Protein AF-A0A950JAF9-F1 (afdb_monomer)

Structure (mmCIF, N/CA/C/O backbone):
data_AF-A0A950JAF9-F1
#
_entry.id   AF-A0A950JAF9-F1
#
loop_
_atom_site.group_PDB
_atom_site.id
_atom_site.type_symbol
_atom_site.label_atom_id
_atom_site.label_alt_id
_atom_site.label_comp_id
_atom_site.label_asym_id
_atom_site.label_entity_id
_atom_site.label_seq_id
_atom_site.pdbx_PDB_ins_code
_atom_site.Cartn_x
_atom_site.Cartn_y
_atom_site.Cartn_z
_atom_site.occupancy
_atom_site.B_iso_or_equiv
_atom_site.auth_seq_id
_atom_site.auth_comp_id
_atom_site.auth_asym_id
_atom_site.auth_atom_id
_atom_site.pdbx_PDB_model_num
ATOM 1 N N . MET A 1 1 ? 42.822 2.902 29.927 1.00 57.56 1 MET A N 1
ATOM 2 C CA . MET A 1 1 ? 43.228 3.991 29.010 1.00 57.56 1 MET A CA 1
ATOM 3 C C . MET A 1 1 ? 42.304 5.172 29.257 1.00 57.56 1 MET A C 1
ATOM 5 O O . MET A 1 1 ? 41.096 4.976 29.248 1.00 57.56 1 MET A O 1
ATOM 9 N N . LYS A 1 2 ? 42.848 6.346 29.596 1.00 62.41 2 LYS A N 1
ATOM 10 C CA . LYS A 1 2 ? 42.070 7.557 29.897 1.00 62.41 2 LYS A CA 1
ATOM 11 C C . LYS A 1 2 ? 41.966 8.359 28.598 1.00 62.41 2 LYS A C 1
ATOM 13 O O . LYS A 1 2 ? 42.997 8.636 27.997 1.00 62.41 2 LYS A O 1
ATOM 18 N N . PHE A 1 3 ? 40.754 8.647 28.131 1.00 74.00 3 PHE A N 1
ATOM 19 C CA . PHE A 1 3 ? 40.570 9.445 26.916 1.00 74.00 3 PHE A CA 1
ATOM 20 C C . PHE A 1 3 ? 41.133 10.859 27.124 1.00 74.00 3 PHE A C 1
ATOM 22 O O . PHE A 1 3 ? 40.987 11.427 28.211 1.00 74.00 3 PHE A O 1
ATOM 29 N N . LEU A 1 4 ? 41.802 11.396 26.099 1.00 72.88 4 LEU A N 1
ATOM 30 C CA . LEU A 1 4 ? 42.342 12.755 26.110 1.00 72.88 4 LEU A CA 1
ATOM 31 C C . LEU A 1 4 ? 41.181 13.769 26.116 1.00 72.88 4 LEU A C 1
ATOM 33 O O . LEU A 1 4 ? 40.221 13.597 25.357 1.00 72.88 4 LEU A O 1
ATOM 37 N N . PRO A 1 5 ? 41.229 14.816 26.959 1.00 65.06 5 PRO A N 1
ATOM 38 C CA . PRO A 1 5 ? 40.206 15.856 26.958 1.00 65.06 5 PRO A CA 1
ATOM 39 C C . PRO A 1 5 ? 40.166 16.542 25.585 1.00 65.06 5 PRO A C 1
ATOM 41 O O . PRO A 1 5 ? 41.202 16.908 25.041 1.00 65.06 5 PRO A O 1
ATOM 44 N N . GLY A 1 6 ? 38.967 16.691 25.015 1.00 70.19 6 GLY A N 1
ATOM 45 C CA . GLY A 1 6 ? 38.761 17.315 23.701 1.00 70.19 6 GLY A CA 1
ATOM 46 C C . GLY A 1 6 ? 38.776 16.359 22.503 1.00 70.19 6 GLY A C 1
ATOM 47 O O . GLY A 1 6 ? 38.440 16.785 21.403 1.00 70.19 6 GLY A O 1
ATOM 48 N N . GLN A 1 7 ? 39.083 15.071 22.692 1.00 66.88 7 GLN A N 1
ATOM 49 C CA . GLN A 1 7 ? 39.047 14.080 21.616 1.00 66.88 7 GLN A CA 1
ATOM 50 C C . GLN A 1 7 ? 38.054 12.968 21.957 1.00 66.88 7 GLN A C 1
ATOM 52 O O . GLN A 1 7 ? 38.280 12.152 22.853 1.00 66.88 7 GLN A O 1
ATOM 57 N N . SER A 1 8 ? 36.920 12.937 21.251 1.00 68.25 8 SER A N 1
ATOM 58 C CA . SER A 1 8 ? 35.987 11.819 21.387 1.00 68.25 8 SER A CA 1
ATOM 59 C C . SER A 1 8 ? 36.675 10.545 20.880 1.00 68.25 8 SER A C 1
ATOM 61 O O . SER A 1 8 ? 37.277 10.548 19.807 1.00 68.25 8 SER A O 1
ATOM 63 N N . GLY A 1 9 ? 36.595 9.450 21.643 1.00 75.06 9 GLY A N 1
ATOM 64 C CA . GLY A 1 9 ? 37.210 8.163 21.283 1.00 75.06 9 GLY A CA 1
ATOM 65 C C . GLY A 1 9 ? 36.624 7.504 20.026 1.00 75.06 9 GLY A C 1
ATOM 66 O O . GLY A 1 9 ? 37.059 6.420 19.653 1.00 75.06 9 GLY A O 1
ATOM 67 N N . ASN A 1 10 ? 35.641 8.141 19.384 1.00 74.88 10 ASN A N 1
ATOM 68 C CA . ASN A 1 10 ? 35.079 7.736 18.107 1.00 74.88 10 ASN A CA 1
ATOM 69 C C . ASN A 1 10 ? 35.051 8.945 17.148 1.00 74.88 10 ASN A C 1
ATOM 71 O O . ASN A 1 10 ? 34.084 9.711 17.168 1.00 74.88 10 ASN A O 1
ATOM 75 N N . PRO A 1 11 ? 36.078 9.125 16.299 1.00 71.56 11 PRO A N 1
ATOM 76 C CA . PRO A 1 11 ? 36.171 10.271 15.392 1.00 71.56 11 PRO A CA 1
ATOM 77 C C . PRO A 1 11 ? 35.051 10.319 14.338 1.00 71.56 11 PRO A C 1
ATOM 79 O O . PRO A 1 11 ? 34.748 11.398 13.843 1.00 71.56 11 PRO A O 1
ATOM 82 N N . ALA A 1 12 ? 34.399 9.190 14.032 1.00 75.19 12 ALA A N 1
ATOM 83 C CA . ALA A 1 12 ? 33.252 9.124 13.120 1.00 75.19 12 ALA A CA 1
ATOM 84 C C . ALA A 1 12 ? 31.901 9.391 13.817 1.00 75.19 12 ALA A C 1
ATOM 86 O O . ALA A 1 12 ? 30.859 9.440 13.165 1.00 75.19 12 ALA A O 1
ATOM 87 N N . GLY A 1 13 ? 31.902 9.553 15.145 1.00 79.38 13 GLY A N 1
ATOM 88 C CA . GLY A 1 13 ? 30.687 9.709 15.932 1.00 79.38 13 GLY A CA 1
ATOM 89 C C . GLY A 1 13 ? 29.795 8.462 15.930 1.00 79.38 13 GLY A C 1
ATOM 90 O O . GLY A 1 13 ? 30.113 7.399 15.392 1.00 79.38 13 GLY A O 1
ATOM 91 N N . ARG A 1 14 ? 28.651 8.564 16.603 1.00 78.62 14 ARG A N 1
ATOM 92 C CA . ARG A 1 14 ? 27.644 7.498 16.593 1.00 78.62 14 ARG A CA 1
ATOM 93 C C . ARG A 1 14 ? 27.051 7.371 15.179 1.00 78.62 14 ARG A C 1
ATOM 95 O O . ARG A 1 14 ? 26.665 8.400 14.630 1.00 78.62 14 ARG A O 1
ATOM 102 N N . PRO A 1 15 ? 26.911 6.153 14.622 1.00 80.50 15 PRO A N 1
ATOM 103 C CA . PRO A 1 15 ? 26.352 5.975 13.287 1.00 80.50 15 PRO A CA 1
ATOM 104 C C . PRO A 1 15 ? 24.946 6.575 13.179 1.00 80.50 15 PRO A C 1
ATOM 106 O O . PRO A 1 15 ? 24.128 6.446 14.099 1.00 80.50 15 PRO A O 1
ATOM 109 N N . LEU A 1 16 ? 24.681 7.234 12.049 1.00 73.88 16 LEU A N 1
ATOM 110 C CA . LEU A 1 16 ? 23.394 7.855 11.753 1.00 73.88 16 LEU A CA 1
ATOM 111 C C . LEU A 1 16 ? 22.294 6.782 11.809 1.00 73.88 16 LEU A C 1
ATOM 113 O O . LEU A 1 16 ? 22.406 5.738 11.173 1.00 73.88 16 LEU A O 1
ATOM 117 N N . GLY A 1 17 ? 21.257 7.014 12.614 1.00 81.50 17 GLY A N 1
ATOM 118 C CA . GLY A 1 17 ? 20.148 6.068 12.790 1.00 81.50 17 GLY A CA 1
ATOM 119 C C . GLY A 1 17 ? 20.370 4.958 13.825 1.00 81.50 17 GLY A C 1
ATOM 120 O O . GLY A 1 17 ? 19.458 4.171 14.061 1.00 81.50 17 GLY A O 1
ATOM 121 N N . ALA A 1 18 ? 21.522 4.885 14.503 1.00 82.69 18 ALA A N 1
ATOM 122 C CA . ALA A 1 18 ? 21.688 3.905 15.576 1.00 82.69 18 ALA A CA 1
ATOM 123 C C . ALA A 1 18 ? 20.787 4.229 16.770 1.00 82.69 18 ALA A C 1
ATOM 125 O O . ALA A 1 18 ? 20.881 5.313 17.349 1.00 82.69 18 ALA A O 1
ATOM 126 N N . LEU A 1 19 ? 19.967 3.268 17.193 1.00 82.31 19 LEU A N 1
ATOM 127 C CA . LEU A 1 19 ? 19.076 3.390 18.348 1.00 82.31 19 LEU A CA 1
ATOM 128 C C . LEU A 1 19 ? 19.829 3.205 19.673 1.00 82.31 19 LEU A C 1
ATOM 130 O O . LEU A 1 19 ? 20.893 2.588 19.743 1.00 82.31 19 LEU A O 1
ATOM 134 N N . ASN A 1 20 ? 19.312 3.806 20.749 1.00 89.38 20 ASN A N 1
ATOM 135 C CA . ASN A 1 20 ? 19.905 3.638 22.077 1.00 89.38 20 ASN A CA 1
ATOM 136 C C . ASN A 1 20 ? 19.693 2.192 22.536 1.00 89.38 20 ASN A C 1
ATOM 138 O O . ASN A 1 20 ? 18.612 1.646 22.339 1.00 89.38 20 ASN A O 1
ATOM 142 N N . LYS A 1 21 ? 20.656 1.604 23.261 1.00 86.38 21 LYS A N 1
ATOM 143 C CA . LYS A 1 21 ? 20.478 0.270 23.876 1.00 86.38 21 LYS A CA 1
ATOM 144 C C . LYS A 1 21 ? 19.200 0.181 24.724 1.00 86.38 21 LYS A C 1
ATOM 146 O O . LYS A 1 21 ? 18.533 -0.844 24.727 1.00 86.38 21 LYS A O 1
ATOM 151 N N . LYS A 1 22 ? 18.843 1.277 25.406 1.00 88.56 22 LYS A N 1
ATOM 152 C CA . LYS A 1 22 ? 17.587 1.405 26.161 1.00 88.56 22 LYS A CA 1
ATOM 153 C C . LYS A 1 22 ? 16.348 1.320 25.265 1.00 88.56 22 LYS A C 1
ATOM 155 O O . LYS A 1 22 ? 15.387 0.674 25.652 1.00 88.56 22 LYS A O 1
ATOM 160 N N . THR A 1 23 ? 16.379 1.951 24.091 1.00 88.06 23 THR A N 1
ATOM 161 C CA . THR A 1 23 ? 15.275 1.920 23.120 1.00 88.06 23 THR A CA 1
ATOM 162 C C . THR A 1 23 ? 15.087 0.513 22.568 1.00 88.06 23 THR A C 1
ATOM 164 O O . THR A 1 23 ? 13.976 0.013 22.610 1.00 88.06 23 THR A O 1
ATOM 167 N N . LEU A 1 24 ? 16.171 -0.169 22.187 1.00 89.19 24 LEU A N 1
ATOM 168 C CA . LEU A 1 24 ? 16.107 -1.558 21.713 1.00 89.19 24 LEU A CA 1
ATOM 169 C C . LEU A 1 24 ? 15.558 -2.516 22.781 1.00 89.19 24 LEU A C 1
ATOM 171 O O . LEU A 1 24 ? 14.727 -3.370 22.492 1.00 89.19 24 LEU A O 1
ATOM 175 N N . ALA A 1 25 ? 15.998 -2.365 24.035 1.00 87.81 25 ALA A N 1
ATOM 176 C CA . ALA A 1 25 ? 15.477 -3.165 25.142 1.00 87.81 25 ALA A CA 1
ATOM 177 C C . ALA A 1 25 ? 13.989 -2.884 25.411 1.00 87.81 25 ALA A C 1
ATOM 179 O O . ALA A 1 25 ? 13.243 -3.799 25.752 1.00 87.81 25 ALA A O 1
ATOM 180 N N . LEU A 1 26 ? 13.558 -1.628 25.253 1.00 87.75 26 LEU A N 1
ATOM 181 C CA . LEU A 1 26 ? 12.159 -1.236 25.389 1.00 87.75 26 LEU A CA 1
ATOM 182 C C . LEU A 1 26 ? 11.301 -1.801 24.252 1.00 87.75 26 LEU A C 1
ATOM 184 O O . LEU A 1 26 ? 10.240 -2.340 24.535 1.00 87.75 26 LEU A O 1
ATOM 188 N N . GLU A 1 27 ? 11.760 -1.715 23.003 1.00 87.88 27 GLU A N 1
ATOM 189 C CA . GLU A 1 27 ? 11.081 -2.280 21.830 1.00 87.88 27 GLU A CA 1
ATOM 190 C C . GLU A 1 27 ? 10.880 -3.787 21.990 1.00 87.88 27 GLU A C 1
ATOM 192 O O . GLU A 1 27 ? 9.751 -4.260 21.909 1.00 87.88 27 GLU A O 1
ATOM 197 N N . ALA A 1 28 ? 11.936 -4.524 22.346 1.00 88.94 28 ALA A N 1
ATOM 198 C CA . ALA A 1 28 ? 11.847 -5.964 22.582 1.00 88.94 28 ALA A CA 1
ATOM 199 C C . ALA A 1 28 ? 10.890 -6.314 23.738 1.00 88.94 28 ALA A C 1
ATOM 201 O O . ALA A 1 28 ? 10.104 -7.257 23.643 1.00 88.94 28 ALA A O 1
ATOM 202 N N . ALA A 1 29 ? 10.923 -5.546 24.834 1.00 88.19 29 ALA A N 1
ATOM 203 C CA . ALA A 1 29 ? 10.009 -5.744 25.958 1.00 88.19 29 ALA A CA 1
ATOM 204 C C . ALA A 1 29 ? 8.552 -5.407 25.602 1.00 88.19 29 ALA A C 1
ATOM 206 O O . ALA A 1 29 ? 7.633 -6.022 26.148 1.00 88.19 29 ALA A O 1
ATOM 207 N N . TYR A 1 30 ? 8.345 -4.431 24.717 1.00 88.62 30 TYR A N 1
ATOM 208 C CA . TYR A 1 30 ? 7.029 -4.038 24.233 1.00 88.62 30 TYR A CA 1
ATOM 209 C C . TYR A 1 30 ? 6.465 -5.085 23.277 1.00 88.62 30 TYR A C 1
ATOM 211 O O . TYR A 1 30 ? 5.339 -5.525 23.470 1.00 88.62 30 TYR A O 1
ATOM 219 N N . GLU A 1 31 ? 7.256 -5.553 22.313 1.00 88.25 31 GLU A N 1
ATOM 220 C CA . GLU A 1 31 ? 6.855 -6.580 21.349 1.00 88.25 31 GLU A CA 1
ATOM 221 C C . GLU A 1 31 ? 6.485 -7.896 22.044 1.00 88.25 31 GLU A C 1
ATOM 223 O O . GLU A 1 31 ? 5.422 -8.454 21.780 1.00 88.25 31 GLU A O 1
ATOM 228 N N . ALA A 1 32 ? 7.265 -8.313 23.048 1.00 90.88 32 ALA A N 1
ATOM 229 C CA . ALA A 1 32 ? 6.962 -9.493 23.861 1.00 90.88 32 ALA A CA 1
ATOM 230 C C . ALA A 1 32 ? 5.638 -9.395 24.648 1.00 90.88 32 ALA A C 1
ATOM 232 O O . ALA A 1 32 ? 5.088 -10.415 25.058 1.00 90.88 32 ALA A O 1
ATOM 233 N N . LYS A 1 33 ? 5.131 -8.181 24.901 1.00 91.31 33 LYS A N 1
ATOM 234 C CA . LYS A 1 33 ? 3.894 -7.933 25.665 1.00 91.31 33 LYS A CA 1
ATOM 235 C C . LYS A 1 33 ? 2.773 -7.323 24.829 1.00 91.31 33 LYS A C 1
ATOM 237 O O . LYS A 1 33 ? 1.706 -7.048 25.377 1.00 91.31 33 LYS A O 1
ATOM 242 N N . ALA A 1 34 ? 2.996 -7.104 23.537 1.00 89.44 34 ALA A N 1
ATOM 243 C CA . ALA A 1 34 ? 2.087 -6.346 22.690 1.00 89.44 34 ALA A CA 1
ATOM 244 C C . ALA A 1 34 ? 0.702 -7.000 22.630 1.00 89.44 34 ALA A C 1
ATOM 246 O O . ALA A 1 34 ? -0.304 -6.327 22.833 1.00 89.44 34 ALA A O 1
ATOM 247 N N . GLU A 1 35 ? 0.647 -8.320 22.445 1.00 89.12 35 GLU A N 1
ATOM 248 C CA . GLU A 1 35 ? -0.610 -9.073 22.391 1.00 89.12 35 GLU A CA 1
ATOM 249 C C . GLU A 1 35 ? -1.394 -8.991 23.711 1.00 89.12 35 GLU A C 1
ATOM 251 O O . GLU A 1 35 ? -2.583 -8.669 23.718 1.00 89.12 35 GLU A O 1
ATOM 256 N N . ALA A 1 36 ? -0.717 -9.194 24.845 1.00 92.56 36 ALA A N 1
ATOM 257 C CA . ALA A 1 36 ? -1.336 -9.090 26.165 1.00 92.56 36 ALA A CA 1
ATOM 258 C C . ALA A 1 36 ? -1.866 -7.672 26.447 1.00 92.56 36 ALA A C 1
ATOM 260 O O . ALA A 1 36 ? -2.961 -7.516 26.984 1.00 92.56 36 ALA A O 1
ATOM 261 N N . ALA A 1 37 ? -1.118 -6.638 26.050 1.00 90.19 37 ALA A N 1
ATOM 262 C CA . ALA A 1 37 ? -1.539 -5.248 26.193 1.00 90.19 37 ALA A CA 1
ATOM 263 C C . ALA A 1 37 ? -2.778 -4.927 25.341 1.00 90.19 37 ALA A C 1
ATOM 265 O O . ALA A 1 37 ? -3.682 -4.238 25.810 1.00 90.19 37 ALA A O 1
ATOM 266 N N . VAL A 1 38 ? -2.849 -5.445 24.109 1.00 89.69 38 VAL A N 1
ATOM 267 C CA . VAL A 1 38 ? -4.026 -5.279 23.243 1.00 89.69 38 VAL A CA 1
ATOM 268 C C . VAL A 1 38 ? -5.260 -5.928 23.872 1.00 89.69 38 VAL A C 1
ATOM 270 O O . VAL A 1 38 ? -6.318 -5.301 23.903 1.00 89.69 38 VAL A O 1
ATOM 273 N N . ASN A 1 39 ? -5.130 -7.136 24.426 1.00 91.94 39 ASN A N 1
ATOM 274 C CA . ASN A 1 39 ? -6.244 -7.822 25.084 1.00 91.94 39 ASN A CA 1
ATOM 275 C C . ASN A 1 39 ? -6.773 -7.043 26.303 1.00 91.94 39 ASN A C 1
ATOM 277 O O . ASN A 1 39 ? -7.983 -6.841 26.406 1.00 91.94 39 ASN A O 1
ATOM 281 N N . ASP A 1 40 ? -5.889 -6.518 27.161 1.00 93.56 40 ASP A N 1
ATOM 282 C CA . ASP A 1 40 ? -6.278 -5.688 28.318 1.00 93.56 40 ASP A CA 1
ATOM 283 C C . ASP A 1 40 ? -7.009 -4.403 27.883 1.00 93.56 40 ASP A C 1
ATOM 285 O O . ASP A 1 40 ? -8.066 -4.055 28.412 1.00 93.56 40 ASP A O 1
ATOM 289 N N . ILE A 1 41 ? -6.511 -3.717 26.847 1.00 92.75 41 ILE A N 1
ATOM 290 C CA . ILE A 1 41 ? -7.177 -2.526 26.292 1.00 92.75 41 ILE A CA 1
ATOM 291 C C . ILE A 1 41 ? -8.589 -2.871 25.794 1.00 92.75 41 ILE A C 1
ATOM 293 O O . ILE A 1 41 ? -9.532 -2.120 26.051 1.00 92.75 41 ILE A O 1
ATOM 297 N N . MET A 1 42 ? -8.756 -4.005 25.110 1.00 91.94 42 MET A N 1
ATOM 298 C CA . MET A 1 42 ? -10.058 -4.445 24.604 1.00 91.94 42 MET A CA 1
ATOM 299 C C . MET A 1 42 ? -11.040 -4.776 25.735 1.00 91.94 42 MET A C 1
ATOM 301 O O . MET A 1 42 ? -12.226 -4.462 25.623 1.00 91.94 42 MET A O 1
ATOM 305 N N . GLU A 1 43 ? -10.576 -5.382 26.828 1.00 95.25 43 GLU A N 1
ATOM 306 C CA . GLU A 1 43 ? -11.404 -5.645 28.012 1.00 95.25 43 GLU A CA 1
ATOM 307 C C . GLU A 1 43 ? -11.842 -4.350 28.701 1.00 95.25 43 GLU A C 1
ATOM 309 O O . GLU A 1 43 ? -13.032 -4.165 28.967 1.00 95.25 43 GLU A O 1
ATOM 314 N N . ARG A 1 44 ? -10.919 -3.402 28.893 1.00 94.44 44 ARG A N 1
ATOM 315 C CA . ARG A 1 44 ? -11.226 -2.083 29.471 1.00 94.44 44 ARG A CA 1
ATOM 316 C C . ARG A 1 44 ? -12.195 -1.277 28.613 1.00 94.44 44 ARG A C 1
ATOM 318 O O . ARG A 1 44 ? -13.095 -0.615 29.134 1.00 94.44 44 ARG A O 1
ATOM 325 N N . ALA A 1 45 ? -12.048 -1.351 27.290 1.00 93.56 45 ALA A N 1
ATOM 326 C CA . ALA A 1 45 ? -12.986 -0.728 26.363 1.00 93.56 45 ALA A CA 1
ATOM 327 C C . ALA A 1 45 ? -14.395 -1.320 26.530 1.00 93.56 45 ALA A C 1
ATOM 329 O O . ALA A 1 45 ? -15.366 -0.570 26.620 1.00 93.56 45 ALA A O 1
ATOM 330 N N . LYS A 1 46 ? -14.511 -2.651 26.653 1.00 93.19 46 LYS A N 1
ATOM 331 C CA . LYS A 1 46 ? -15.794 -3.331 26.906 1.00 93.19 46 LYS A CA 1
ATOM 332 C C . LYS A 1 46 ? -16.401 -2.967 28.264 1.00 93.19 46 LYS A C 1
ATOM 334 O O . LYS A 1 46 ? -17.621 -2.900 28.366 1.00 93.19 46 LYS A O 1
ATOM 339 N N . SER A 1 47 ? -15.585 -2.696 29.285 1.00 95.31 47 SER A N 1
ATOM 340 C CA . SER A 1 47 ? -16.064 -2.243 30.600 1.00 95.31 47 SER A CA 1
ATOM 341 C C . SER A 1 47 ? -16.436 -0.753 30.659 1.00 95.31 47 SER A C 1
ATOM 343 O O . SER A 1 47 ? -16.814 -0.265 31.721 1.00 95.31 47 SER A O 1
ATOM 345 N N . GLY A 1 48 ? -16.334 -0.015 29.546 1.00 93.12 48 GLY A N 1
ATOM 346 C CA . GLY A 1 48 ? -16.752 1.387 29.458 1.00 93.12 48 GLY A CA 1
ATOM 347 C C . GLY A 1 48 ? -15.664 2.417 29.781 1.00 93.12 48 GLY A C 1
ATOM 348 O O . GLY A 1 48 ? -15.986 3.585 30.018 1.00 93.12 48 GLY A O 1
ATOM 349 N N . ASP A 1 49 ? -14.382 2.036 29.766 1.00 96.50 49 ASP A N 1
ATOM 350 C CA . ASP A 1 49 ? -13.284 3.004 29.849 1.00 96.50 49 ASP A CA 1
ATOM 351 C C . ASP A 1 49 ? -13.257 3.880 28.585 1.00 96.50 49 ASP A C 1
ATOM 353 O O . ASP A 1 49 ? -13.008 3.412 27.469 1.00 96.50 49 ASP A O 1
ATOM 357 N N . ARG A 1 50 ? -13.502 5.186 28.759 1.00 94.25 50 ARG A N 1
ATOM 358 C CA . ARG A 1 50 ? -13.555 6.159 27.656 1.00 94.25 50 ARG A CA 1
ATOM 359 C C . ARG A 1 50 ? -12.231 6.264 26.900 1.00 94.25 50 ARG A C 1
ATOM 361 O O . ARG A 1 50 ? -12.256 6.477 25.689 1.00 94.25 50 ARG A O 1
ATOM 368 N N . GLY A 1 51 ? -11.096 6.125 27.589 1.00 93.88 51 GLY A N 1
ATOM 369 C CA . GLY A 1 51 ? -9.773 6.190 26.971 1.00 93.88 51 GLY A CA 1
ATOM 370 C C . GLY A 1 51 ? -9.524 4.991 26.060 1.00 93.88 51 GLY A C 1
ATOM 371 O O . GLY A 1 51 ? -9.130 5.161 24.905 1.00 93.88 51 GLY A O 1
ATOM 372 N N . ALA A 1 52 ? -9.841 3.791 26.550 1.00 92.44 52 ALA A N 1
ATOM 373 C CA . ALA A 1 52 ? -9.713 2.556 25.783 1.00 92.44 52 ALA A CA 1
ATOM 374 C C . ALA A 1 52 ? -10.682 2.516 24.587 1.00 92.44 52 ALA A C 1
ATOM 376 O O . ALA A 1 52 ? -10.260 2.218 23.474 1.00 92.44 52 ALA A O 1
ATOM 377 N N . MET A 1 53 ? -11.950 2.910 24.770 1.00 90.69 53 MET A N 1
ATOM 378 C CA . MET A 1 53 ? -12.930 2.980 23.673 1.00 90.69 53 MET A CA 1
ATOM 379 C C . MET A 1 53 ? -12.485 3.928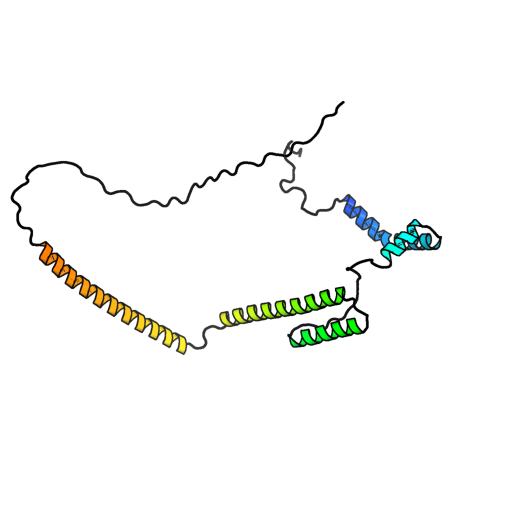 22.554 1.00 90.69 53 MET A C 1
ATOM 381 O O . MET A 1 53 ? -12.576 3.583 21.375 1.00 90.69 53 MET A O 1
ATOM 385 N N . ARG A 1 54 ? -11.969 5.110 22.913 1.00 90.06 54 ARG A N 1
ATOM 386 C CA . ARG A 1 54 ? -11.439 6.068 21.938 1.00 90.06 54 ARG A CA 1
ATOM 387 C C . ARG A 1 54 ? -10.244 5.490 21.181 1.00 90.06 54 ARG A C 1
ATOM 389 O O . ARG A 1 54 ? -10.221 5.569 19.957 1.00 90.06 54 ARG A O 1
ATOM 396 N N . LEU A 1 55 ? -9.292 4.878 21.890 1.00 88.50 55 LEU A N 1
ATOM 397 C CA . LEU A 1 55 ? -8.117 4.256 21.277 1.00 88.50 55 LEU A CA 1
ATOM 398 C C . LEU A 1 55 ? -8.513 3.146 20.294 1.00 88.50 55 LEU A C 1
ATOM 400 O O . LEU A 1 55 ? -7.991 3.101 19.180 1.00 88.50 55 LEU A O 1
ATOM 404 N N . CYS A 1 56 ? -9.462 2.288 20.678 1.00 87.19 56 CYS A N 1
ATOM 405 C CA . CYS A 1 56 ? -10.000 1.253 19.802 1.00 87.19 56 CYS A CA 1
ATOM 406 C C . CYS A 1 56 ? -10.633 1.860 18.544 1.00 87.19 56 CYS A C 1
ATOM 408 O O . CYS A 1 56 ? -10.337 1.392 17.452 1.00 87.19 56 CYS A O 1
ATOM 410 N N . MET A 1 57 ? -11.432 2.926 18.652 1.00 83.50 57 MET A N 1
ATOM 411 C CA . MET A 1 57 ? -12.043 3.570 17.479 1.00 83.50 57 MET A CA 1
ATOM 412 C C . MET A 1 57 ? -11.019 4.261 16.564 1.00 83.50 57 MET A C 1
ATOM 414 O O . MET A 1 57 ? -11.122 4.159 15.345 1.00 83.50 57 MET A O 1
ATOM 418 N N . GLU A 1 58 ? -9.998 4.913 17.125 1.00 83.00 58 GLU A N 1
ATOM 419 C CA . GLU A 1 58 ? -8.935 5.579 16.353 1.00 83.00 58 GLU A CA 1
ATOM 420 C C . GLU A 1 58 ? -7.978 4.595 15.643 1.00 83.00 58 GLU A C 1
ATOM 422 O O . GLU A 1 58 ? -7.271 4.981 14.705 1.00 83.00 58 GLU A O 1
ATOM 427 N N . ARG A 1 59 ? -7.905 3.336 16.103 1.00 81.62 59 ARG A N 1
ATOM 428 C CA . ARG A 1 59 ? -6.981 2.307 15.585 1.00 81.62 59 ARG A CA 1
ATOM 429 C C . ARG A 1 59 ? -7.659 1.182 14.796 1.00 81.62 59 ARG A C 1
ATOM 431 O O . ARG A 1 59 ? -7.025 0.660 13.884 1.00 81.62 59 ARG A O 1
ATOM 438 N N . ALA A 1 60 ? -8.896 0.799 15.129 1.00 69.31 60 ALA A N 1
ATOM 439 C CA . ALA A 1 60 ? -9.598 -0.337 14.514 1.00 69.31 60 ALA A CA 1
ATOM 440 C C . ALA A 1 60 ? -9.887 -0.112 13.029 1.00 69.31 60 ALA A C 1
ATOM 442 O O . ALA A 1 60 ? -9.775 -1.031 12.220 1.00 69.31 60 ALA A O 1
ATOM 443 N N . VAL A 1 61 ? -10.207 1.125 12.660 1.00 60.09 61 VAL A N 1
ATOM 444 C CA . VAL A 1 61 ? -10.201 1.552 11.268 1.00 60.09 61 VAL A CA 1
ATOM 445 C C . VAL A 1 61 ? -8.900 2.321 11.086 1.00 60.09 61 VAL A C 1
ATOM 447 O O . VAL A 1 61 ? -8.776 3.393 11.678 1.00 60.09 61 VAL A O 1
ATOM 450 N N . PRO A 1 62 ? -7.903 1.819 10.332 1.00 61.41 62 PRO A N 1
ATOM 451 C CA . PRO A 1 62 ? -6.773 2.651 9.949 1.00 61.41 62 PRO A CA 1
ATOM 452 C C . PRO A 1 62 ? -7.328 3.848 9.172 1.00 61.41 62 PRO A C 1
ATOM 454 O O . PRO A 1 62 ? -7.662 3.745 7.994 1.00 61.41 62 PRO A O 1
ATOM 457 N N . ALA A 1 63 ? -7.494 4.972 9.864 1.00 56.41 63 ALA A N 1
ATOM 458 C CA . ALA A 1 63 ? -7.945 6.215 9.275 1.00 56.41 63 ALA A CA 1
ATOM 459 C C . ALA A 1 63 ? -6.804 6.740 8.401 1.00 56.41 63 ALA A C 1
ATOM 461 O O . ALA A 1 63 ? -5.854 7.342 8.900 1.00 56.41 63 ALA A O 1
ATOM 462 N N . GLY A 1 64 ? -6.851 6.455 7.101 1.00 63.03 64 GLY A N 1
ATOM 463 C CA . GLY A 1 64 ? -5.921 7.051 6.151 1.00 63.03 64 GLY A CA 1
ATOM 464 C C . GLY A 1 64 ? -5.602 6.211 4.921 1.00 63.03 64 GLY A C 1
ATOM 465 O O . GLY A 1 64 ? -6.067 5.090 4.741 1.00 63.03 64 GLY A O 1
ATOM 466 N N . ARG A 1 65 ? -4.732 6.790 4.089 1.00 58.25 65 ARG A N 1
ATOM 467 C CA . ARG A 1 65 ? -4.283 6.297 2.774 1.00 58.25 65 ARG A CA 1
ATOM 468 C C . ARG A 1 65 ? -3.446 5.008 2.805 1.00 58.25 65 ARG A C 1
ATOM 470 O O . ARG A 1 65 ? -3.047 4.526 1.756 1.00 58.25 65 ARG A O 1
ATOM 477 N N . HIS A 1 66 ? -3.141 4.471 3.988 1.00 63.38 66 HIS A N 1
ATOM 478 C CA . HIS A 1 66 ? -2.244 3.321 4.172 1.00 63.38 66 HIS A CA 1
ATOM 479 C C . HIS A 1 66 ? -2.960 2.096 4.752 1.00 63.38 66 HIS A C 1
ATOM 481 O O . HIS A 1 66 ? -2.337 1.258 5.412 1.00 63.38 66 HIS A O 1
ATOM 487 N N . ARG A 1 67 ? -4.278 1.985 4.542 1.00 71.94 67 ARG A N 1
ATOM 488 C CA . ARG A 1 67 ? -4.998 0.750 4.851 1.00 71.94 67 ARG A CA 1
ATOM 489 C C . ARG A 1 67 ? -4.376 -0.391 4.047 1.00 71.94 67 ARG A C 1
ATOM 491 O O . ARG A 1 67 ? -4.130 -0.272 2.852 1.00 71.94 67 ARG A O 1
ATOM 498 N N . ARG A 1 68 ? -4.113 -1.509 4.721 1.00 68.00 68 ARG A N 1
ATOM 499 C CA . ARG A 1 68 ? -3.687 -2.734 4.047 1.00 68.00 68 ARG A CA 1
ATOM 500 C C . ARG A 1 68 ? -4.898 -3.308 3.321 1.00 68.00 68 ARG A C 1
ATOM 502 O O . ARG A 1 68 ? -5.913 -3.574 3.965 1.00 68.00 68 ARG A O 1
ATOM 509 N N . PHE A 1 69 ? -4.783 -3.509 2.018 1.00 76.50 69 PHE A N 1
ATOM 510 C CA . PHE A 1 69 ? -5.775 -4.222 1.228 1.00 76.50 69 PHE A CA 1
ATOM 511 C C . PHE A 1 69 ? -5.068 -5.311 0.419 1.00 76.50 69 PHE A C 1
ATOM 513 O O . PHE A 1 69 ? -3.935 -5.135 -0.030 1.00 76.50 69 PHE A O 1
ATOM 520 N N . GLY A 1 70 ? -5.700 -6.479 0.324 1.00 80.06 70 GLY A N 1
ATOM 521 C CA . GLY A 1 70 ? -5.208 -7.580 -0.493 1.00 80.06 70 GLY A CA 1
ATOM 522 C C . GLY A 1 70 ? -5.842 -7.480 -1.868 1.00 80.06 70 GLY A C 1
ATOM 523 O O . GLY A 1 70 ? -7.042 -7.698 -1.987 1.00 80.06 70 GLY A O 1
ATOM 524 N N . PHE A 1 71 ? -5.052 -7.145 -2.883 1.00 86.31 71 PHE A N 1
ATOM 525 C CA . PHE A 1 71 ? -5.509 -7.095 -4.267 1.00 86.31 71 PHE A CA 1
ATOM 526 C C . PHE A 1 71 ? -4.550 -7.880 -5.151 1.00 86.31 71 PHE A C 1
ATOM 528 O O . PHE A 1 71 ? -3.339 -7.647 -5.139 1.00 86.31 71 PHE A O 1
ATOM 535 N N . ALA A 1 72 ? -5.090 -8.858 -5.871 1.00 87.25 72 ALA A N 1
ATOM 536 C CA . ALA A 1 72 ? -4.309 -9.741 -6.719 1.00 87.25 72 ALA A CA 1
ATOM 537 C C . ALA A 1 72 ? -4.130 -9.100 -8.098 1.00 87.25 72 ALA A C 1
ATOM 539 O O . ALA A 1 72 ? -4.955 -9.278 -8.987 1.00 87.25 72 ALA A O 1
ATOM 540 N N . LEU A 1 73 ? -3.037 -8.358 -8.270 1.00 89.12 73 LEU A N 1
ATOM 541 C CA . LEU A 1 73 ? -2.633 -7.875 -9.588 1.00 89.12 73 LEU A CA 1
ATOM 542 C C . LEU A 1 73 ? -2.033 -9.017 -10.421 1.00 89.12 73 LEU A C 1
ATOM 544 O O . LEU A 1 73 ? -1.186 -9.764 -9.909 1.00 89.12 73 LEU A O 1
ATOM 548 N N . PRO A 1 74 ? -2.419 -9.150 -11.702 1.00 89.88 74 PRO A N 1
ATOM 549 C CA . PRO A 1 74 ? -1.757 -10.071 -12.612 1.00 89.88 74 PRO A CA 1
ATOM 550 C C . PRO A 1 74 ? -0.294 -9.660 -12.830 1.00 89.88 74 PRO A C 1
ATOM 552 O O . PRO A 1 74 ? 0.124 -8.523 -12.594 1.00 89.88 74 PRO A O 1
ATOM 555 N N . ARG A 1 75 ? 0.530 -10.624 -13.247 1.00 89.88 75 ARG A N 1
ATOM 556 C CA . ARG A 1 75 ? 1.960 -10.387 -13.471 1.00 89.88 75 ARG A CA 1
ATOM 557 C C . ARG A 1 75 ? 2.156 -9.609 -14.766 1.00 89.88 75 ARG A C 1
ATOM 559 O O . ARG A 1 75 ? 1.935 -10.161 -15.832 1.00 89.88 75 ARG A O 1
ATOM 566 N N . VAL A 1 76 ? 2.671 -8.390 -14.661 1.00 91.94 76 VAL A N 1
ATOM 567 C CA . VAL A 1 76 ? 3.000 -7.560 -15.824 1.00 91.94 76 VAL A CA 1
ATOM 568 C C . VAL A 1 76 ? 4.381 -7.947 -16.361 1.00 91.94 76 VAL A C 1
ATOM 570 O O . VAL A 1 76 ? 5.383 -7.781 -15.662 1.00 91.94 76 VAL A O 1
ATOM 573 N N . ARG A 1 77 ? 4.446 -8.511 -17.573 1.00 88.69 77 ARG A N 1
ATOM 574 C CA . ARG A 1 77 ? 5.699 -8.796 -18.307 1.00 88.69 77 ARG A CA 1
ATOM 575 C C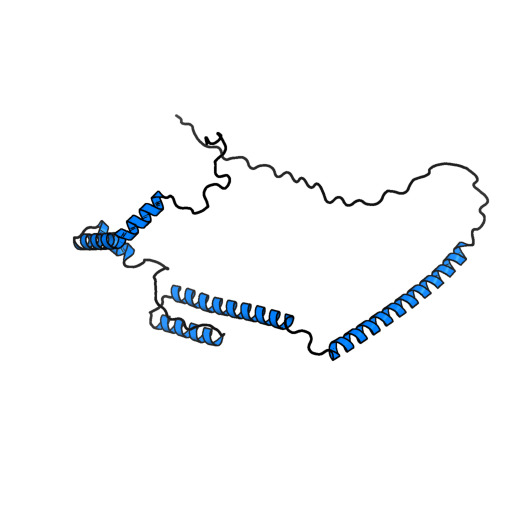 . ARG A 1 77 ? 5.712 -8.206 -19.709 1.00 88.69 77 ARG A C 1
ATOM 577 O O . ARG A 1 77 ? 6.788 -8.002 -20.267 1.00 88.69 77 ARG A O 1
ATOM 584 N N . THR A 1 78 ? 4.536 -7.979 -20.263 1.00 89.69 78 THR A N 1
ATOM 585 C CA . THR A 1 78 ? 4.310 -7.456 -21.603 1.00 89.69 78 THR A CA 1
ATOM 586 C C . THR A 1 78 ? 3.327 -6.283 -21.545 1.00 89.69 78 THR A C 1
ATOM 588 O O . THR A 1 78 ? 2.634 -6.129 -20.532 1.00 89.69 78 THR A O 1
ATOM 591 N N . PRO A 1 79 ? 3.270 -5.437 -22.588 1.00 90.19 79 PRO A N 1
ATOM 592 C CA . PRO A 1 79 ? 2.240 -4.407 -22.716 1.00 90.19 79 PRO A CA 1
ATOM 593 C C . PRO A 1 79 ? 0.821 -4.977 -22.611 1.00 90.19 79 PRO A C 1
ATOM 595 O O . PRO A 1 79 ? -0.020 -4.404 -21.925 1.00 90.19 79 PRO A O 1
ATOM 598 N N . GLU A 1 80 ? 0.585 -6.147 -23.202 1.00 92.00 80 GLU A N 1
ATOM 599 C CA . GLU A 1 80 ? -0.702 -6.843 -23.157 1.00 92.00 80 GLU A CA 1
ATOM 600 C C . GLU A 1 80 ? -1.072 -7.249 -21.718 1.00 92.00 80 GLU A C 1
ATOM 602 O O . GLU A 1 80 ? -2.218 -7.107 -21.295 1.00 92.00 80 GLU A O 1
ATOM 607 N N . ASP A 1 81 ? -0.094 -7.675 -20.908 1.00 92.38 81 ASP A N 1
ATOM 608 C CA . ASP A 1 81 ? -0.341 -7.978 -19.491 1.00 92.38 81 ASP A CA 1
ATOM 609 C C . ASP A 1 81 ? -0.723 -6.735 -18.675 1.00 92.38 81 ASP A C 1
ATOM 611 O O . ASP A 1 81 ? -1.415 -6.851 -17.663 1.00 92.38 81 ASP A O 1
ATOM 615 N N . ALA A 1 82 ? -0.246 -5.553 -19.068 1.00 92.56 82 ALA A N 1
ATOM 616 C CA . ALA A 1 82 ? -0.586 -4.308 -18.390 1.00 92.56 82 ALA A CA 1
ATOM 617 C C . ALA A 1 82 ? -1.995 -3.819 -18.735 1.00 92.56 82 ALA A C 1
ATOM 619 O O . ALA A 1 82 ? -2.663 -3.266 -17.860 1.00 92.56 82 ALA A O 1
ATOM 620 N N . GLU A 1 83 ? -2.460 -4.061 -19.962 1.00 94.56 83 GLU A N 1
ATOM 621 C CA . GLU A 1 83 ? -3.861 -3.856 -20.340 1.00 94.56 83 GLU A CA 1
ATOM 622 C C . GLU A 1 83 ? -4.762 -4.734 -19.462 1.00 94.56 83 GLU A C 1
ATOM 624 O O . GLU A 1 83 ? -5.586 -4.210 -18.714 1.00 94.56 83 GLU A O 1
ATOM 629 N N . MET A 1 84 ? -4.482 -6.043 -19.390 1.00 94.19 84 MET A N 1
ATOM 630 C CA . MET A 1 84 ? -5.221 -6.953 -18.503 1.00 94.19 84 MET A CA 1
ATOM 631 C C . MET A 1 84 ? -5.152 -6.535 -17.025 1.00 94.19 84 MET A C 1
ATOM 633 O O . MET A 1 84 ? -6.127 -6.664 -16.287 1.00 94.19 84 MET A O 1
ATOM 637 N N . ALA A 1 85 ? -3.997 -6.053 -16.555 1.00 94.88 85 ALA A N 1
ATOM 638 C CA . ALA A 1 85 ? -3.854 -5.559 -15.186 1.00 94.88 85 ALA A CA 1
ATOM 639 C C . ALA A 1 85 ? -4.721 -4.327 -14.922 1.00 94.88 85 ALA A C 1
ATOM 641 O O . ALA A 1 85 ? -5.282 -4.197 -13.835 1.00 94.88 85 ALA A O 1
ATOM 642 N N . THR A 1 86 ? -4.824 -3.439 -15.907 1.00 95.12 86 THR A N 1
ATOM 643 C CA . THR A 1 86 ? -5.647 -2.232 -15.841 1.00 95.12 86 THR A CA 1
ATOM 644 C C . THR A 1 86 ? -7.125 -2.588 -15.777 1.00 95.12 86 THR A C 1
ATOM 646 O O . THR A 1 86 ? -7.821 -2.063 -14.911 1.00 95.12 86 THR A O 1
ATOM 649 N N . ASP A 1 87 ? -7.577 -3.535 -16.599 1.00 95.69 87 ASP A N 1
ATOM 650 C CA . ASP A 1 87 ? -8.963 -4.010 -16.589 1.00 95.69 87 ASP A CA 1
ATOM 651 C C . ASP A 1 87 ? -9.345 -4.597 -15.227 1.00 95.69 87 ASP A C 1
ATOM 653 O O . ASP A 1 87 ? -10.330 -4.178 -14.627 1.00 95.69 87 ASP A O 1
ATOM 657 N N . VAL A 1 88 ? -8.497 -5.462 -14.658 1.00 95.75 88 VAL A N 1
ATOM 658 C CA . VAL A 1 88 ? -8.723 -6.037 -13.320 1.00 95.75 88 VAL A CA 1
ATOM 659 C C . VAL A 1 88 ? -8.820 -4.949 -12.243 1.00 95.75 88 VAL A C 1
ATOM 661 O O . VAL A 1 88 ? -9.626 -5.052 -11.316 1.00 95.75 88 VAL A O 1
ATOM 664 N N . VAL A 1 89 ? -8.011 -3.888 -12.342 1.00 95.06 89 VAL A N 1
ATOM 665 C CA . VAL A 1 89 ? -8.083 -2.736 -11.427 1.00 95.06 89 VAL A CA 1
ATOM 666 C C . VAL A 1 89 ? -9.395 -1.964 -11.602 1.00 95.06 89 VAL A C 1
ATOM 668 O O . VAL A 1 89 ? -9.992 -1.562 -10.602 1.00 95.06 89 VAL A O 1
ATOM 671 N N . MET A 1 90 ? -9.858 -1.768 -12.838 1.00 95.62 90 MET A N 1
ATOM 672 C CA . MET A 1 90 ? -11.122 -1.082 -13.122 1.00 95.62 90 MET A CA 1
ATOM 673 C C . MET A 1 90 ? -12.337 -1.898 -12.670 1.00 95.62 90 MET A C 1
ATOM 675 O O . MET A 1 90 ? -13.255 -1.330 -12.079 1.00 95.62 90 MET A O 1
ATOM 679 N N . ASP A 1 91 ? -12.312 -3.218 -12.841 1.00 95.06 91 ASP A N 1
ATOM 680 C CA . ASP A 1 91 ? -13.335 -4.124 -12.312 1.00 95.06 91 ASP A CA 1
ATOM 681 C C . ASP A 1 91 ? -13.387 -4.046 -10.779 1.00 95.06 91 ASP A C 1
ATOM 683 O O . ASP A 1 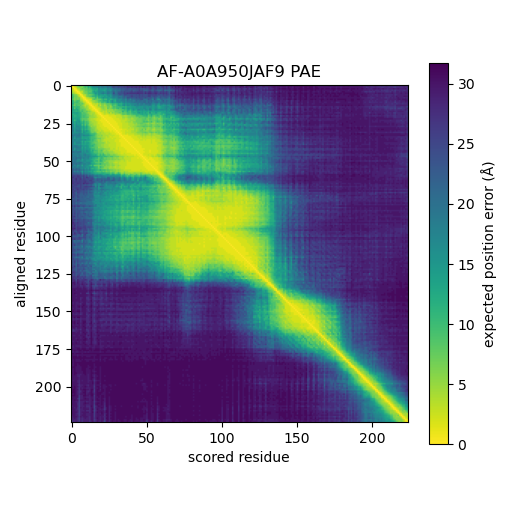91 ? -14.451 -3.872 -10.187 1.00 95.06 91 ASP A O 1
ATOM 687 N N . GLY A 1 92 ? -12.222 -4.040 -10.119 1.00 92.56 92 GLY A N 1
ATOM 688 C CA . GLY A 1 92 ? -12.136 -3.860 -8.667 1.00 92.56 92 GLY A CA 1
ATOM 689 C C . GLY A 1 92 ? -12.687 -2.515 -8.173 1.00 92.56 92 GLY A C 1
ATOM 690 O O . GLY A 1 92 ? -13.187 -2.429 -7.046 1.00 92.56 92 GLY A O 1
ATOM 691 N N . LEU A 1 93 ? -12.620 -1.466 -9.000 1.00 94.19 93 LEU A N 1
ATOM 692 C CA . LEU A 1 93 ? -13.266 -0.182 -8.727 1.00 94.19 93 LEU A CA 1
ATOM 693 C C . LEU A 1 93 ? -14.785 -0.264 -8.913 1.00 94.19 93 LEU A C 1
ATOM 695 O O . LEU A 1 93 ? -15.522 0.242 -8.065 1.00 94.19 93 LEU A O 1
ATOM 699 N N . ALA A 1 94 ? -15.252 -0.895 -9.993 1.00 94.31 94 ALA A N 1
ATOM 700 C CA . ALA A 1 94 ? -16.674 -1.073 -10.280 1.00 94.31 94 ALA A CA 1
ATOM 701 C C . ALA A 1 94 ? -17.384 -1.897 -9.191 1.00 94.31 94 ALA A C 1
ATOM 703 O O . ALA A 1 94 ? -18.487 -1.542 -8.774 1.00 94.31 94 ALA A O 1
ATOM 704 N N . ASP A 1 95 ? -16.713 -2.921 -8.662 1.00 92.25 95 ASP A N 1
ATOM 705 C CA . ASP A 1 95 ? -17.201 -3.756 -7.559 1.00 92.25 95 ASP A CA 1
ATOM 706 C C . ASP A 1 95 ? -17.140 -3.054 -6.187 1.00 92.25 95 ASP A C 1
ATOM 708 O O . ASP A 1 95 ? -17.623 -3.581 -5.182 1.00 92.25 95 ASP A O 1
ATOM 712 N N . GLY A 1 96 ? -16.528 -1.865 -6.109 1.00 89.00 96 GLY A N 1
ATOM 713 C CA . GLY A 1 96 ? -16.357 -1.109 -4.866 1.00 89.00 96 GLY A CA 1
ATOM 714 C C . GLY A 1 96 ? -15.350 -1.729 -3.890 1.00 89.00 96 GLY A C 1
ATOM 715 O O . GLY A 1 96 ? -15.310 -1.349 -2.718 1.00 89.00 96 GLY A O 1
ATOM 716 N N . VAL A 1 97 ? -14.535 -2.679 -4.356 1.00 88.25 97 VAL A N 1
ATOM 717 C CA . VAL A 1 97 ? -13.449 -3.292 -3.576 1.00 88.25 97 VAL A CA 1
ATOM 718 C C . VAL A 1 97 ? -12.289 -2.309 -3.408 1.00 88.25 97 VAL A C 1
ATOM 720 O O . VAL A 1 97 ? -11.634 -2.304 -2.363 1.00 88.25 97 VAL A O 1
ATOM 723 N N . LEU A 1 98 ? -12.056 -1.470 -4.422 1.00 89.75 98 LEU A N 1
ATOM 724 C CA . LEU A 1 98 ? -11.020 -0.442 -4.445 1.00 89.75 98 LEU A CA 1
ATOM 725 C C . LEU A 1 98 ? -11.610 0.966 -4.328 1.00 89.75 98 LEU A C 1
ATOM 727 O O . LEU A 1 98 ? -12.641 1.293 -4.911 1.00 89.75 98 LEU A O 1
ATOM 731 N N . SER A 1 99 ? -10.901 1.836 -3.615 1.00 88.81 99 SER A N 1
ATOM 732 C CA . SER A 1 99 ? -11.137 3.280 -3.625 1.00 88.81 99 SER A CA 1
ATOM 733 C C . SER A 1 99 ? -10.406 3.966 -4.784 1.00 88.81 99 SER A C 1
ATOM 735 O O . SER A 1 99 ? -9.393 3.477 -5.280 1.00 88.81 99 SER A O 1
ATOM 737 N N . LEU A 1 100 ? -10.856 5.165 -5.167 1.00 90.56 100 LEU A N 1
ATOM 738 C CA . LEU A 1 100 ? -10.219 5.958 -6.233 1.00 90.56 100 LEU A CA 1
ATOM 739 C C . LEU A 1 100 ? -8.722 6.212 -5.989 1.00 90.56 100 LEU A C 1
ATOM 741 O O . LEU A 1 100 ? -7.925 6.169 -6.921 1.00 90.56 100 LEU A O 1
ATOM 745 N N . GLY A 1 101 ? -8.330 6.447 -4.732 1.00 88.88 101 GLY A N 1
ATOM 746 C CA . GLY A 1 101 ? -6.923 6.653 -4.381 1.00 88.88 101 GLY A CA 1
ATOM 747 C C . GLY A 1 101 ? -6.082 5.378 -4.494 1.00 88.88 101 GLY A C 1
ATOM 748 O O . GLY A 1 101 ? -4.905 5.449 -4.839 1.00 88.88 101 GLY A O 1
ATOM 749 N N . GLU A 1 102 ? -6.675 4.212 -4.228 1.00 90.06 102 GLU A N 1
ATOM 750 C CA . GLU A 1 102 ? -6.007 2.922 -4.424 1.00 90.06 102 GLU A CA 1
ATOM 751 C C . GLU A 1 102 ? -5.858 2.616 -5.916 1.00 90.06 102 GLU A C 1
ATOM 753 O O . GLU A 1 102 ? -4.782 2.204 -6.336 1.00 90.06 102 GLU A O 1
ATOM 758 N N . VAL A 1 103 ? -6.876 2.904 -6.731 1.00 92.81 103 VAL A N 1
ATOM 759 C CA . VAL A 1 103 ? -6.817 2.745 -8.193 1.00 92.81 103 VAL A CA 1
ATOM 760 C C . VAL A 1 103 ? -5.701 3.584 -8.801 1.00 92.81 103 VAL A C 1
ATOM 762 O O . VAL A 1 103 ? -4.863 3.042 -9.517 1.00 92.81 103 VAL A O 1
ATOM 765 N N . GLU A 1 104 ? -5.626 4.878 -8.474 1.00 93.19 104 GLU A N 1
ATOM 766 C CA . GLU A 1 104 ? -4.544 5.747 -8.956 1.00 93.19 104 GLU A CA 1
ATOM 767 C C . GLU A 1 104 ? -3.166 5.161 -8.607 1.00 93.19 104 GLU A C 1
ATOM 769 O O . GLU A 1 104 ? -2.260 5.112 -9.441 1.00 93.19 104 GLU A O 1
ATOM 774 N N . TYR A 1 105 ? -3.011 4.665 -7.376 1.00 91.00 105 TYR A N 1
ATOM 775 C CA . TYR A 1 105 ? -1.767 4.055 -6.923 1.00 91.00 105 TYR A CA 1
ATOM 776 C C . TYR A 1 105 ? -1.422 2.773 -7.695 1.00 91.00 105 TYR A C 1
ATOM 778 O O . TYR A 1 105 ? -0.272 2.604 -8.108 1.00 91.00 105 TYR A O 1
ATOM 786 N N . LEU A 1 106 ? -2.396 1.887 -7.925 1.00 92.50 106 LEU A N 1
ATOM 787 C CA . LEU A 1 106 ? -2.181 0.639 -8.659 1.00 92.50 106 LEU A CA 1
ATOM 788 C C . LEU A 1 106 ? -1.851 0.888 -10.133 1.00 92.50 106 LEU A C 1
ATOM 790 O O . LEU A 1 106 ? -0.902 0.294 -10.643 1.00 92.50 106 LEU A O 1
ATOM 794 N N . LEU A 1 107 ? -2.558 1.805 -10.797 1.00 94.62 107 LEU A N 1
ATOM 795 C CA . LEU A 1 107 ? -2.282 2.159 -12.193 1.00 94.62 107 LEU A CA 1
ATOM 796 C C . LEU A 1 107 ? -0.867 2.728 -12.358 1.00 94.62 107 LEU A C 1
ATOM 798 O O . LEU A 1 107 ? -0.138 2.324 -13.262 1.00 94.62 107 LEU A O 1
ATOM 802 N N . ARG A 1 108 ? -0.415 3.572 -11.421 1.00 94.88 108 ARG A N 1
ATOM 803 C CA . ARG A 1 108 ? 0.970 4.079 -11.404 1.00 94.88 108 ARG A CA 1
ATOM 804 C C . ARG A 1 108 ? 2.012 2.978 -11.210 1.00 94.88 108 ARG A C 1
ATOM 806 O O . ARG A 1 108 ? 3.129 3.097 -11.716 1.00 94.88 108 ARG A O 1
ATOM 813 N N . ILE A 1 109 ? 1.691 1.923 -10.457 1.00 93.75 109 ILE A N 1
ATOM 814 C CA . ILE A 1 109 ? 2.572 0.754 -10.333 1.00 93.75 109 ILE A CA 1
ATOM 815 C C . ILE A 1 109 ? 2.649 0.021 -11.670 1.00 93.75 109 ILE A C 1
ATOM 817 O O . ILE A 1 109 ? 3.757 -0.271 -12.115 1.00 93.75 109 ILE A O 1
ATOM 821 N N . VAL A 1 110 ? 1.511 -0.246 -12.315 1.00 94.44 110 VAL A N 1
ATOM 822 C CA . VAL A 1 110 ? 1.455 -0.932 -13.617 1.00 94.44 110 VAL A CA 1
ATOM 823 C C . VAL A 1 110 ? 2.271 -0.170 -14.665 1.00 94.44 110 VAL A C 1
ATOM 825 O O . VAL A 1 110 ? 3.158 -0.750 -15.290 1.00 94.44 110 VAL A O 1
ATOM 828 N N . GLU A 1 111 ? 2.067 1.144 -14.773 1.00 94.62 111 GLU A N 1
ATOM 829 C CA . GLU A 1 111 ? 2.835 2.022 -15.662 1.00 94.62 111 GLU A CA 1
ATOM 830 C C . GLU A 1 111 ? 4.345 1.940 -15.381 1.00 94.62 111 GLU A C 1
ATOM 832 O O . GLU A 1 111 ? 5.160 1.796 -16.294 1.00 94.62 111 GLU A O 1
ATOM 837 N N . ARG A 1 112 ? 4.752 1.987 -14.108 1.00 94.7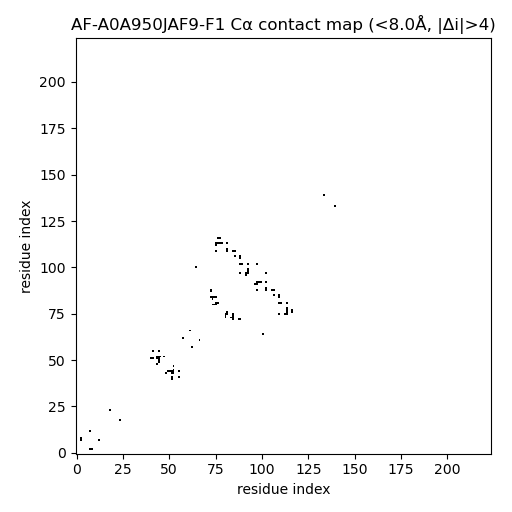5 112 ARG A N 1
ATOM 838 C CA . ARG A 1 112 ? 6.169 1.911 -13.727 1.00 94.75 112 ARG A CA 1
ATOM 839 C C . ARG A 1 112 ? 6.790 0.550 -14.031 1.00 94.75 112 ARG A C 1
ATOM 841 O O . ARG A 1 112 ? 7.968 0.491 -14.381 1.00 94.75 112 ARG A O 1
ATOM 848 N N . LEU A 1 113 ? 6.031 -0.533 -13.880 1.00 92.38 113 LEU A N 1
ATOM 849 C CA . LEU A 1 113 ? 6.491 -1.876 -14.226 1.00 92.38 113 LEU A CA 1
ATOM 850 C C . LEU A 1 113 ? 6.752 -1.992 -15.729 1.00 92.38 113 LEU A C 1
ATOM 852 O O . LEU A 1 113 ? 7.788 -2.541 -16.100 1.00 92.38 113 LEU A O 1
ATOM 856 N N . LEU A 1 114 ? 5.887 -1.421 -16.573 1.00 91.94 114 LEU A N 1
ATOM 857 C CA . LEU A 1 114 ? 6.104 -1.373 -18.022 1.00 91.94 114 LEU A CA 1
ATOM 858 C C . LEU A 1 114 ? 7.397 -0.642 -18.387 1.00 91.94 114 LEU A C 1
ATOM 860 O O . LEU A 1 114 ? 8.271 -1.235 -19.016 1.00 91.94 114 LEU A O 1
ATOM 864 N N . HIS A 1 115 ? 7.577 0.585 -17.893 1.00 91.75 115 HIS A N 1
ATOM 865 C CA . HIS A 1 115 ? 8.797 1.360 -18.147 1.00 91.75 115 HIS A CA 1
ATOM 866 C C . HIS A 1 115 ? 10.065 0.626 -17.669 1.00 91.75 115 HIS A C 1
ATOM 868 O O . HIS A 1 115 ? 11.126 0.680 -18.298 1.00 91.75 115 HIS A O 1
ATOM 874 N N . MET A 1 116 ? 9.980 -0.098 -16.549 1.00 92.06 116 MET A N 1
ATOM 875 C CA . MET A 1 116 ? 11.092 -0.915 -16.059 1.00 92.06 116 MET A CA 1
ATOM 876 C C . MET A 1 116 ? 11.400 -2.088 -17.003 1.00 92.06 116 MET A C 1
ATOM 878 O O . MET A 1 116 ? 12.562 -2.410 -17.234 1.00 92.06 116 MET A O 1
ATOM 882 N N . ILE A 1 117 ? 10.380 -2.740 -17.556 1.00 90.88 117 ILE A N 1
ATOM 883 C CA . ILE A 1 117 ? 10.562 -3.850 -18.499 1.00 90.88 117 ILE A CA 1
ATOM 884 C C . ILE A 1 117 ? 11.179 -3.350 -19.805 1.00 90.88 117 ILE A C 1
ATOM 886 O O . ILE A 1 117 ? 12.111 -3.975 -20.315 1.00 90.88 117 ILE A O 1
ATOM 890 N N . GLU A 1 118 ? 10.694 -2.224 -20.322 1.00 88.69 118 GLU A N 1
ATOM 891 C CA . GLU A 1 118 ? 11.197 -1.595 -21.544 1.00 88.69 118 GLU A CA 1
ATOM 892 C C . GLU A 1 118 ? 12.660 -1.181 -21.392 1.00 88.69 118 GLU A C 1
ATOM 894 O O . GLU A 1 118 ? 13.500 -1.624 -22.172 1.00 88.69 118 GLU A O 1
ATOM 899 N N . SER A 1 119 ? 13.002 -0.463 -20.319 1.00 89.31 119 SER A N 1
ATOM 900 C CA . SER A 1 119 ? 14.394 -0.071 -20.045 1.00 89.31 119 SER A CA 1
ATOM 901 C C . SER A 1 119 ? 15.337 -1.273 -19.902 1.00 89.31 119 SER A C 1
ATOM 903 O O . SER A 1 119 ? 16.462 -1.258 -20.405 1.00 89.31 119 SER A O 1
ATOM 905 N N . VAL A 1 120 ? 14.886 -2.370 -19.280 1.00 89.00 120 VAL A N 1
ATOM 906 C CA . VAL A 1 120 ? 15.665 -3.619 -19.218 1.00 89.00 120 VAL A CA 1
ATOM 907 C C . VAL A 1 120 ? 15.799 -4.269 -20.598 1.00 89.00 120 VAL A C 1
ATOM 909 O O . VAL A 1 120 ? 16.845 -4.847 -20.904 1.00 89.00 120 VAL A O 1
ATOM 912 N N . ARG A 1 121 ? 14.765 -4.206 -21.442 1.00 84.75 121 ARG A N 1
ATOM 913 C CA . ARG A 1 121 ? 14.791 -4.748 -22.807 1.00 84.75 121 ARG A CA 1
ATOM 914 C C . ARG A 1 121 ? 15.752 -3.962 -23.699 1.00 84.75 121 ARG A C 1
ATOM 916 O O . ARG A 1 121 ? 16.523 -4.580 -24.428 1.00 84.75 121 ARG A O 1
ATOM 923 N N . GLU A 1 122 ? 15.761 -2.640 -23.597 1.00 80.81 122 GLU A N 1
ATOM 924 C CA . GLU A 1 122 ? 16.693 -1.757 -24.308 1.00 80.81 122 GLU A CA 1
ATOM 925 C C . GLU A 1 122 ? 18.146 -1.990 -23.877 1.00 80.81 122 GLU A C 1
ATOM 927 O O . GLU A 1 122 ? 19.035 -2.136 -24.720 1.00 80.81 122 GLU A O 1
ATOM 932 N N . ALA A 1 123 ? 18.390 -2.116 -22.569 1.00 80.88 123 ALA A N 1
ATOM 933 C CA . ALA A 1 123 ? 19.711 -2.435 -22.029 1.00 80.88 123 ALA A CA 1
ATOM 934 C C . ALA A 1 123 ? 20.224 -3.813 -22.489 1.00 80.88 123 ALA A C 1
ATOM 936 O O . ALA A 1 123 ? 21.419 -3.998 -22.714 1.00 80.88 123 ALA A O 1
ATOM 937 N N . LYS A 1 124 ? 19.329 -4.796 -22.648 1.00 80.75 124 LYS A N 1
ATOM 938 C CA . LYS A 1 124 ? 19.682 -6.101 -23.227 1.00 80.75 124 LYS A CA 1
ATOM 939 C C . LYS A 1 124 ? 19.962 -5.997 -24.720 1.00 80.75 124 LYS A C 1
ATOM 941 O O . LYS A 1 124 ? 20.977 -6.511 -25.159 1.00 80.75 124 LYS A O 1
ATOM 946 N N . SER A 1 125 ? 19.128 -5.278 -25.470 1.00 73.44 125 SER A N 1
ATOM 947 C CA . SER A 1 125 ? 19.304 -5.090 -26.915 1.00 73.44 125 SER A CA 1
ATOM 948 C C . SER A 1 125 ? 20.650 -4.435 -27.244 1.00 73.44 125 SER A C 1
ATOM 950 O O . SER A 1 125 ? 21.415 -4.946 -28.054 1.00 73.44 125 SER A O 1
ATOM 952 N N . THR A 1 126 ? 20.999 -3.352 -26.547 1.00 73.12 126 THR A N 1
ATOM 953 C CA . THR A 1 126 ? 22.306 -2.682 -26.691 1.00 73.12 126 THR A CA 1
ATOM 954 C C . THR A 1 126 ? 23.473 -3.590 -26.305 1.00 73.12 126 THR A C 1
ATOM 956 O O . THR A 1 126 ? 24.490 -3.623 -26.999 1.00 73.12 126 THR A O 1
ATOM 959 N N . ARG A 1 127 ? 23.319 -4.383 -25.239 1.00 72.31 127 ARG A N 1
ATOM 960 C CA . ARG A 1 127 ? 24.308 -5.389 -24.844 1.00 72.31 127 ARG A CA 1
ATOM 961 C C . ARG A 1 127 ? 24.466 -6.491 -25.890 1.00 72.31 127 ARG A C 1
ATOM 963 O O . ARG A 1 127 ? 25.593 -6.902 -26.134 1.00 72.31 127 ARG A O 1
ATOM 970 N N . ASP A 1 128 ? 23.383 -6.956 -26.499 1.00 73.12 128 ASP A N 1
ATOM 971 C CA . ASP A 1 128 ? 23.397 -8.013 -27.513 1.00 73.12 128 ASP A CA 1
ATOM 972 C C . ASP A 1 128 ? 24.012 -7.515 -28.829 1.00 73.12 128 ASP A C 1
ATOM 974 O O . ASP A 1 128 ? 24.770 -8.246 -29.465 1.00 73.12 128 ASP A O 1
ATOM 978 N N . ILE A 1 129 ? 23.767 -6.250 -29.193 1.00 68.69 129 ILE A N 1
ATOM 979 C CA . ILE A 1 129 ? 24.433 -5.567 -30.315 1.00 68.69 129 ILE A CA 1
ATOM 980 C C . ILE A 1 129 ? 25.947 -5.494 -30.075 1.00 68.69 129 ILE A C 1
ATOM 982 O O . ILE A 1 129 ? 26.717 -5.796 -30.979 1.00 68.69 129 ILE A O 1
ATOM 986 N N . TRP A 1 130 ? 26.383 -5.160 -28.855 1.00 66.50 130 TRP A N 1
ATOM 987 C CA . TRP A 1 130 ? 27.810 -5.123 -28.507 1.00 66.50 130 TRP A CA 1
ATOM 988 C C . TRP A 1 130 ? 28.435 -6.520 -28.336 1.00 66.50 130 TRP A C 1
ATOM 990 O O . TRP A 1 130 ? 29.628 -6.708 -28.560 1.00 66.50 130 TRP A O 1
ATOM 1000 N N . ALA A 1 131 ? 27.645 -7.517 -27.931 1.00 74.19 131 ALA A N 1
ATOM 1001 C CA . ALA A 1 131 ? 28.106 -8.887 -27.716 1.00 74.19 131 ALA A CA 1
ATOM 1002 C C . ALA A 1 131 ? 28.204 -9.709 -29.009 1.00 74.19 131 ALA A C 1
ATOM 1004 O O . ALA A 1 131 ? 28.863 -10.750 -29.007 1.00 74.19 131 ALA A O 1
ATOM 1005 N N . LYS A 1 132 ? 27.554 -9.283 -30.098 1.00 69.44 132 LYS A N 1
ATOM 1006 C CA . LYS A 1 132 ? 27.635 -9.949 -31.398 1.00 69.44 132 LYS A CA 1
ATOM 1007 C C . LYS A 1 132 ? 28.839 -9.381 -32.169 1.00 69.44 132 LYS A C 1
ATOM 1009 O O . LYS A 1 132 ? 28.739 -8.266 -32.673 1.00 69.44 132 LYS A O 1
ATOM 1014 N N . PRO A 1 133 ? 29.981 -10.097 -32.265 1.00 57.53 133 PRO A N 1
ATOM 1015 C CA . PRO A 1 133 ? 31.082 -9.646 -33.113 1.00 57.53 133 PRO A CA 1
ATOM 1016 C C . PRO A 1 133 ? 30.598 -9.552 -34.570 1.00 57.53 133 PRO A C 1
ATOM 1018 O O . PRO A 1 133 ? 29.677 -10.299 -34.931 1.00 57.53 133 PRO A O 1
ATOM 1021 N N . PRO A 1 134 ? 31.185 -8.662 -35.396 1.00 59.03 134 PRO A N 1
ATOM 1022 C CA . PRO A 1 134 ? 30.776 -8.487 -36.785 1.00 59.03 134 PRO A CA 1
ATOM 1023 C C . PRO A 1 134 ? 30.695 -9.850 -37.472 1.00 59.03 134 PRO A C 1
ATOM 1025 O O . PRO A 1 134 ? 31.620 -10.668 -37.419 1.00 59.03 134 PRO A O 1
ATOM 1028 N N . SER A 1 135 ? 29.515 -10.146 -38.012 1.00 61.47 135 SER A N 1
ATOM 1029 C CA . SER A 1 135 ? 29.272 -11.415 -38.670 1.00 61.47 135 SER A CA 1
ATOM 1030 C C . SER A 1 135 ? 29.975 -11.397 -40.016 1.00 61.47 135 SER A C 1
ATOM 1032 O O . SER A 1 135 ? 29.553 -10.673 -40.900 1.00 61.47 135 SER A O 1
ATOM 1034 N N . THR A 1 136 ? 30.963 -12.281 -40.138 1.00 51.94 136 THR A N 1
ATOM 1035 C CA . THR A 1 136 ? 31.743 -12.650 -41.329 1.00 51.94 136 THR A CA 1
ATOM 1036 C C . THR A 1 136 ? 33.082 -11.923 -41.503 1.00 51.94 136 THR A C 1
ATOM 1038 O O . THR A 1 136 ? 33.196 -10.708 -41.425 1.00 51.94 136 THR A O 1
ATOM 1041 N N . LYS A 1 137 ? 34.135 -12.724 -41.729 1.00 54.69 137 LYS A N 1
ATOM 1042 C CA . LYS A 1 137 ? 35.478 -12.242 -42.082 1.00 54.69 137 LYS A CA 1
ATOM 1043 C C . LYS A 1 137 ? 35.509 -11.587 -43.472 1.00 54.69 137 LYS A C 1
ATOM 1045 O O . LYS A 1 137 ? 36.407 -10.803 -43.718 1.00 54.69 137 LYS A O 1
ATOM 1050 N N . SER A 1 138 ? 34.531 -11.872 -44.343 1.00 51.75 138 SER A N 1
ATOM 1051 C CA . SER A 1 138 ? 34.458 -11.269 -45.680 1.00 51.75 138 SER A CA 1
ATOM 1052 C C . SER A 1 138 ? 34.140 -9.780 -45.634 1.00 51.75 138 SER A C 1
ATOM 1054 O O . SER A 1 138 ? 34.756 -9.026 -46.374 1.00 51.75 138 SER A O 1
ATOM 1056 N N . ASP A 1 139 ? 33.256 -9.346 -44.733 1.00 51.72 139 ASP A N 1
ATOM 1057 C CA . ASP A 1 139 ? 32.864 -7.933 -44.654 1.00 51.72 139 ASP A CA 1
ATOM 1058 C C . ASP A 1 139 ? 33.994 -7.073 -44.044 1.00 51.72 139 ASP A C 1
ATOM 1060 O O . ASP A 1 139 ? 34.200 -5.929 -44.435 1.00 51.72 139 ASP A O 1
ATOM 1064 N N . ALA A 1 140 ? 34.795 -7.650 -43.136 1.00 53.72 140 ALA A N 1
ATOM 1065 C CA . ALA A 1 140 ? 35.960 -6.982 -42.546 1.00 53.72 140 ALA A CA 1
ATOM 1066 C C . ALA A 1 140 ? 37.129 -6.823 -43.539 1.00 53.72 140 ALA A C 1
ATOM 1068 O O . ALA A 1 140 ? 37.772 -5.775 -43.555 1.00 53.72 140 ALA A O 1
ATOM 1069 N N . ASP A 1 141 ? 37.384 -7.827 -44.386 1.00 54.72 141 ASP A N 1
ATOM 1070 C CA . ASP A 1 141 ? 38.426 -7.756 -45.421 1.00 54.72 141 ASP A CA 1
ATOM 1071 C C . ASP A 1 141 ? 38.045 -6.760 -46.545 1.00 54.72 141 ASP A C 1
ATOM 1073 O O . ASP A 1 141 ? 38.912 -6.088 -47.114 1.00 54.72 141 ASP A O 1
ATOM 1077 N N . GLU A 1 142 ? 36.746 -6.619 -46.850 1.00 57.28 142 GLU A N 1
ATOM 1078 C CA . GLU A 1 142 ? 36.223 -5.630 -47.807 1.00 57.28 142 GLU A CA 1
ATOM 1079 C C . GLU A 1 142 ? 36.332 -4.189 -47.280 1.00 57.28 142 GLU A C 1
ATOM 1081 O O . GLU A 1 142 ? 36.777 -3.297 -48.013 1.00 57.28 142 GLU A O 1
ATOM 1086 N N . ASP A 1 143 ? 36.013 -3.966 -46.002 1.00 59.22 143 ASP A N 1
ATOM 1087 C CA . ASP A 1 143 ? 36.141 -2.657 -45.357 1.00 59.22 143 ASP A CA 1
ATOM 1088 C C . ASP A 1 143 ? 37.613 -2.250 -45.164 1.00 59.22 143 ASP A C 1
ATOM 1090 O O . ASP A 1 143 ? 37.972 -1.101 -45.436 1.00 59.22 143 ASP A O 1
ATOM 1094 N N . GLU A 1 144 ? 38.508 -3.170 -44.783 1.00 63.03 144 GLU A N 1
ATOM 1095 C CA . GLU A 1 144 ? 39.947 -2.877 -44.685 1.00 63.03 144 GLU A CA 1
ATOM 1096 C C . GLU A 1 144 ? 40.557 -2.515 -46.049 1.00 63.03 144 GLU A C 1
ATOM 1098 O O . GLU A 1 144 ? 41.341 -1.564 -46.149 1.00 63.03 144 GLU A O 1
ATOM 1103 N N . GLY A 1 145 ? 40.154 -3.208 -47.119 1.00 64.75 145 GLY A N 1
ATOM 1104 C CA . GLY A 1 145 ? 40.567 -2.888 -48.487 1.00 64.75 145 GLY A CA 1
ATOM 1105 C C . GLY A 1 145 ? 40.033 -1.535 -48.975 1.00 64.75 145 GLY A C 1
ATOM 1106 O O . GLY A 1 145 ? 40.760 -0.772 -49.624 1.00 64.75 145 GLY A O 1
ATOM 1107 N N . ALA A 1 146 ? 38.788 -1.192 -48.632 1.00 70.25 146 ALA A N 1
ATOM 1108 C CA . ALA A 1 146 ? 38.194 0.106 -48.946 1.00 70.25 146 ALA A CA 1
ATOM 1109 C C . ALA A 1 146 ? 38.900 1.251 -48.200 1.00 70.25 146 ALA A C 1
ATOM 1111 O O . ALA A 1 146 ? 39.226 2.279 -48.805 1.00 70.25 146 ALA A O 1
ATOM 1112 N N . VAL A 1 147 ? 39.211 1.047 -46.917 1.00 74.69 147 VAL A N 1
ATOM 1113 C CA . VAL A 1 147 ? 39.962 2.002 -46.093 1.00 74.69 147 VAL A CA 1
ATOM 1114 C C . VAL A 1 147 ? 41.377 2.190 -46.639 1.00 74.69 147 VAL A C 1
ATOM 1116 O O . VAL A 1 147 ? 41.805 3.329 -46.812 1.00 74.69 147 VAL A O 1
ATOM 1119 N N . GLN A 1 148 ? 42.087 1.118 -47.005 1.00 77.44 148 GLN A N 1
ATOM 1120 C CA . GLN A 1 148 ? 43.433 1.209 -47.591 1.00 77.44 148 GLN A CA 1
ATOM 1121 C C . GLN A 1 148 ? 43.440 1.939 -48.938 1.00 77.44 148 GLN A C 1
ATOM 1123 O O . GLN A 1 148 ? 44.333 2.747 -49.199 1.00 77.44 148 GLN A O 1
ATOM 1128 N N . LYS A 1 149 ? 42.424 1.718 -49.781 1.00 76.44 149 LYS A N 1
ATOM 1129 C CA . LYS A 1 149 ? 42.272 2.427 -51.059 1.00 76.44 149 LYS A CA 1
ATOM 1130 C C . LYS A 1 149 ? 41.990 3.919 -50.860 1.00 76.44 149 LYS A C 1
ATOM 1132 O O . LYS A 1 149 ? 42.561 4.742 -51.575 1.00 76.44 149 LYS A O 1
ATOM 1137 N N . ALA A 1 150 ? 41.152 4.272 -49.886 1.00 78.00 150 ALA A N 1
ATOM 1138 C CA . ALA A 1 150 ? 40.884 5.664 -49.531 1.00 78.00 150 ALA A CA 1
ATOM 1139 C C . ALA A 1 150 ? 42.136 6.357 -48.967 1.00 78.00 150 ALA A C 1
ATOM 1141 O O . ALA A 1 150 ? 42.452 7.477 -49.365 1.00 78.00 150 ALA A O 1
ATOM 1142 N N . LEU A 1 151 ? 42.895 5.667 -48.109 1.00 77.38 151 LEU A N 1
ATOM 1143 C CA . LEU A 1 151 ? 44.133 6.180 -47.519 1.00 77.38 151 LEU A CA 1
ATOM 1144 C C . LEU A 1 151 ? 45.230 6.385 -48.576 1.00 77.38 151 LEU A C 1
ATOM 1146 O O . LEU A 1 151 ? 45.922 7.400 -48.567 1.00 77.38 151 LEU A O 1
ATOM 1150 N N . ALA A 1 152 ? 45.349 5.460 -49.533 1.00 79.88 152 ALA A N 1
ATOM 1151 C CA . ALA A 1 152 ? 46.259 5.596 -50.667 1.00 79.88 152 ALA A CA 1
ATOM 1152 C C . ALA A 1 152 ? 45.881 6.779 -51.576 1.00 79.88 152 ALA A C 1
ATOM 1154 O O . ALA A 1 152 ? 46.763 7.520 -52.008 1.00 79.88 152 ALA A O 1
ATOM 1155 N N . GLY A 1 153 ? 44.583 6.991 -51.824 1.00 84.31 153 GLY A N 1
ATOM 1156 C CA . GLY A 1 153 ? 44.087 8.159 -52.557 1.00 84.31 153 GLY A CA 1
ATOM 1157 C C . GLY A 1 153 ? 44.389 9.475 -51.837 1.00 84.31 153 GLY A C 1
ATOM 1158 O O . GLY A 1 153 ? 44.835 10.432 -52.466 1.00 84.31 153 GLY A O 1
ATOM 1159 N N . LEU A 1 154 ? 44.235 9.502 -50.511 1.00 81.62 154 LEU A N 1
ATOM 1160 C CA . LEU A 1 154 ? 44.575 10.663 -49.689 1.00 81.62 154 LEU A CA 1
ATOM 1161 C C . LEU A 1 154 ? 46.080 10.968 -49.736 1.00 81.62 154 LEU A C 1
ATOM 1163 O O . LEU A 1 154 ? 46.469 12.113 -49.938 1.00 81.62 154 LEU A O 1
ATOM 1167 N N . HIS A 1 155 ? 46.937 9.953 -49.601 1.00 79.56 155 HIS A N 1
ATOM 1168 C CA . HIS A 1 155 ? 48.388 10.130 -49.696 1.00 79.56 155 HIS A CA 1
ATOM 1169 C C . HIS A 1 155 ? 48.842 10.599 -51.086 1.00 79.56 155 HIS A C 1
ATOM 1171 O O . HIS A 1 155 ? 49.797 11.367 -51.179 1.00 79.56 155 HIS A O 1
ATOM 1177 N N . ALA A 1 156 ? 48.176 10.164 -52.160 1.00 80.88 156 ALA A N 1
ATOM 1178 C CA . ALA A 1 156 ? 48.449 10.656 -53.510 1.00 80.88 156 ALA A CA 1
ATOM 1179 C C . ALA A 1 156 ? 48.073 12.139 -53.655 1.00 80.88 156 ALA A C 1
ATOM 1181 O O . ALA A 1 156 ? 48.890 12.922 -54.131 1.00 80.88 156 ALA A O 1
ATOM 1182 N N . ALA A 1 157 ? 46.900 12.535 -53.153 1.00 81.12 157 ALA A N 1
ATOM 1183 C CA . ALA A 1 157 ? 46.465 13.931 -53.156 1.00 81.12 157 ALA A CA 1
ATOM 1184 C C . ALA A 1 157 ? 47.388 14.832 -52.316 1.00 81.12 157 ALA A C 1
ATOM 1186 O O . ALA A 1 157 ? 47.743 15.924 -52.746 1.00 81.12 157 ALA A O 1
ATOM 1187 N N . ILE A 1 158 ? 47.840 14.361 -51.147 1.00 83.25 158 ILE A N 1
ATOM 1188 C CA . ILE A 1 158 ? 48.815 15.087 -50.316 1.00 83.25 158 ILE A CA 1
ATOM 1189 C C . ILE A 1 158 ? 50.132 15.283 -51.074 1.00 83.25 158 ILE A C 1
ATOM 1191 O O . ILE A 1 158 ? 50.705 16.366 -51.020 1.00 83.25 158 ILE A O 1
ATOM 1195 N N . ARG A 1 159 ? 50.596 14.268 -51.812 1.00 81.94 159 ARG A N 1
ATOM 1196 C CA . ARG A 1 159 ? 51.837 14.357 -52.588 1.00 81.94 159 ARG A CA 1
ATOM 1197 C C . ARG A 1 159 ? 51.726 15.339 -53.755 1.00 81.94 159 ARG A C 1
ATOM 1199 O O . ARG A 1 159 ? 52.686 16.045 -54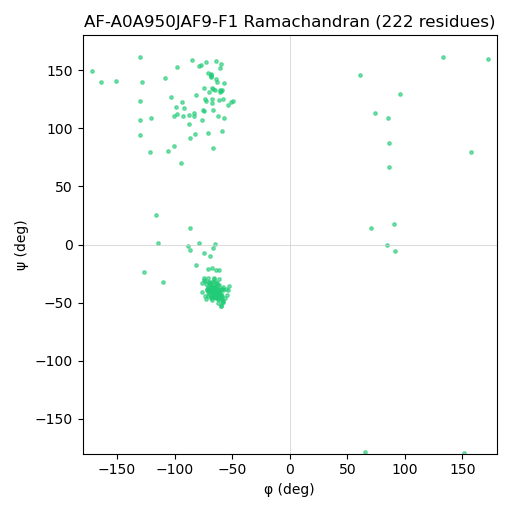.028 1.00 81.94 159 ARG A O 1
ATOM 1206 N N . GLU A 1 160 ? 50.577 15.396 -54.425 1.00 78.81 160 GLU A N 1
ATOM 1207 C CA . GLU A 1 160 ? 50.329 16.385 -55.484 1.00 78.81 160 GLU A CA 1
ATOM 1208 C C . GLU A 1 160 ? 50.314 17.813 -54.930 1.00 78.81 160 GLU A C 1
ATOM 1210 O O . GLU A 1 160 ? 50.949 18.690 -55.508 1.00 78.81 160 GLU A O 1
ATOM 1215 N N . VAL A 1 161 ? 49.672 18.034 -53.778 1.00 80.31 161 VAL A N 1
ATOM 1216 C CA . VAL A 1 161 ? 49.671 19.345 -53.107 1.00 80.31 161 VAL A CA 1
ATOM 1217 C C . VAL A 1 161 ? 51.080 19.737 -52.653 1.00 80.31 161 VAL A C 1
ATOM 1219 O O . VAL A 1 161 ? 51.480 20.882 -52.830 1.00 80.31 161 VAL A O 1
ATOM 1222 N N . GLN A 1 162 ? 51.862 18.795 -52.121 1.00 74.50 162 GLN A N 1
ATOM 1223 C CA . GLN A 1 162 ? 53.251 19.048 -51.724 1.00 74.50 162 GLN A CA 1
ATOM 1224 C C . GLN A 1 162 ? 54.153 19.356 -52.926 1.00 74.50 162 GLN A C 1
ATOM 1226 O O . GLN A 1 162 ? 54.944 20.286 -52.856 1.00 74.50 162 GLN A O 1
ATOM 1231 N N . ALA A 1 163 ? 53.989 18.655 -54.051 1.00 71.62 163 ALA A N 1
ATOM 1232 C CA . ALA A 1 163 ? 54.749 18.931 -55.272 1.00 71.62 163 ALA A CA 1
ATOM 1233 C C . ALA A 1 163 ? 54.397 20.295 -55.893 1.00 71.62 163 ALA A C 1
ATOM 1235 O O . ALA A 1 163 ? 55.256 20.943 -56.478 1.00 71.62 163 ALA A O 1
ATOM 1236 N N . GLN A 1 164 ? 53.145 20.746 -55.763 1.00 67.81 164 GLN A N 1
ATOM 1237 C CA . GLN A 1 164 ? 52.740 22.093 -56.178 1.00 67.81 164 GLN A CA 1
ATOM 1238 C C . GLN A 1 164 ? 53.351 23.172 -55.275 1.00 67.81 164 GLN A C 1
ATOM 1240 O O . GLN A 1 164 ? 53.792 24.198 -55.779 1.00 67.81 164 GLN A O 1
ATOM 1245 N N . GLN A 1 165 ? 53.446 22.911 -53.968 1.00 60.41 165 GLN A N 1
ATOM 1246 C CA . GLN A 1 165 ? 54.101 23.813 -53.017 1.00 60.41 165 GLN A CA 1
ATOM 1247 C C . GLN A 1 165 ? 55.624 23.875 -53.201 1.00 60.41 165 GLN A C 1
ATOM 1249 O O . GLN A 1 165 ? 56.199 24.940 -53.020 1.00 60.41 165 GLN A O 1
ATOM 1254 N N . GLU A 1 166 ? 56.277 22.775 -53.590 1.00 60.50 166 GLU A N 1
ATOM 1255 C CA . GLU A 1 166 ? 57.715 22.767 -53.908 1.00 60.50 166 GLU A CA 1
ATOM 1256 C C . GLU A 1 166 ? 58.022 23.573 -55.185 1.00 60.50 166 GLU A C 1
ATOM 1258 O O . GLU A 1 166 ? 59.007 24.303 -55.218 1.00 60.50 166 GLU A O 1
ATOM 1263 N N . VAL A 1 167 ? 57.150 23.532 -56.203 1.00 57.00 167 VAL A N 1
ATOM 1264 C CA . VAL A 1 167 ? 57.303 24.353 -57.423 1.00 57.00 167 VAL A CA 1
ATOM 1265 C C . VAL A 1 167 ? 57.059 25.843 -57.147 1.00 57.00 167 VAL A C 1
ATOM 1267 O O . VAL A 1 167 ? 57.762 26.680 -57.705 1.00 57.00 167 VAL A O 1
ATOM 1270 N N . GLU A 1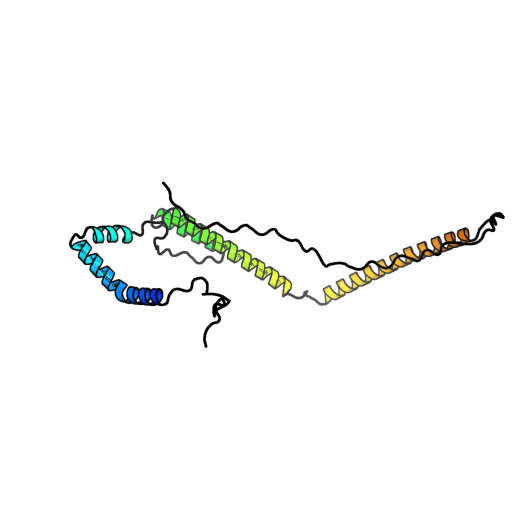 168 ? 56.108 26.186 -56.272 1.00 57.16 168 GLU A N 1
ATOM 1271 C CA . GLU A 1 168 ? 55.882 27.576 -55.840 1.00 57.16 168 GLU A CA 1
ATOM 1272 C C . GLU A 1 168 ? 57.033 28.109 -54.960 1.00 57.16 168 GLU A C 1
ATOM 1274 O O . GLU A 1 168 ? 57.394 29.278 -55.077 1.00 57.16 168 GLU A O 1
ATOM 1279 N N . GLN A 1 169 ? 57.662 27.261 -54.134 1.00 51.16 169 GLN A N 1
ATOM 1280 C CA . GLN A 1 169 ? 58.840 27.634 -53.335 1.00 51.16 169 GLN A CA 1
ATOM 1281 C C . GLN A 1 169 ? 60.103 27.819 -54.186 1.00 51.16 169 GLN A C 1
ATOM 1283 O O . GLN A 1 169 ? 60.844 28.770 -53.954 1.00 51.16 169 GLN A O 1
ATOM 1288 N N . ASP A 1 170 ? 60.321 26.983 -55.207 1.00 51.38 170 ASP A N 1
ATOM 1289 C CA . ASP A 1 170 ? 61.446 27.144 -56.140 1.00 51.38 170 ASP A CA 1
ATOM 1290 C C . ASP A 1 170 ? 61.324 28.432 -56.993 1.00 51.38 170 ASP A C 1
ATOM 1292 O O . ASP A 1 170 ? 62.342 29.017 -57.375 1.00 51.38 170 ASP A O 1
ATOM 1296 N N . GLU A 1 171 ? 60.101 28.906 -57.281 1.00 53.81 171 GLU A N 1
ATOM 1297 C CA . GLU A 1 171 ? 59.862 30.203 -57.941 1.00 53.81 171 GLU A CA 1
ATOM 1298 C C . GLU A 1 171 ? 60.056 31.397 -56.982 1.00 53.81 171 GLU A C 1
ATOM 1300 O O . GLU A 1 171 ? 60.692 32.382 -57.369 1.00 53.81 171 GLU A O 1
ATOM 1305 N N . GLU A 1 172 ? 59.601 31.310 -55.724 1.00 51.88 172 GLU A N 1
ATOM 1306 C CA . GLU A 1 172 ? 59.850 32.349 -54.704 1.00 51.88 172 GLU A CA 1
ATOM 1307 C C . GLU A 1 172 ? 61.341 32.466 -54.330 1.00 51.88 172 GLU A C 1
ATOM 1309 O O . GLU A 1 172 ? 61.852 33.580 -54.180 1.00 51.88 172 GLU A O 1
ATOM 1314 N N . ASP A 1 173 ? 62.070 31.349 -54.240 1.00 51.53 173 ASP A N 1
ATOM 1315 C CA . ASP A 1 173 ? 63.511 31.334 -53.953 1.00 51.53 173 ASP A CA 1
ATOM 1316 C C . ASP A 1 173 ? 64.350 31.855 -55.138 1.00 51.53 173 ASP A C 1
ATOM 1318 O O . ASP A 1 173 ? 65.420 32.443 -54.939 1.00 51.53 173 ASP A O 1
ATOM 1322 N N . ALA A 1 174 ? 63.866 31.706 -56.378 1.00 52.81 174 ALA A N 1
ATOM 1323 C CA . ALA A 1 174 ? 64.496 32.287 -57.564 1.00 52.81 174 ALA A CA 1
ATOM 1324 C C . ALA A 1 174 ? 64.323 33.818 -57.633 1.00 52.81 174 ALA A C 1
ATOM 1326 O O . ALA A 1 174 ? 65.275 34.520 -57.994 1.00 52.81 174 ALA A O 1
ATOM 1327 N N . ASP A 1 175 ? 63.159 34.344 -57.235 1.00 51.94 175 ASP A N 1
ATOM 1328 C CA . ASP A 1 175 ? 62.901 35.789 -57.139 1.00 51.94 175 ASP A CA 1
ATOM 1329 C C . ASP A 1 175 ? 63.599 36.431 -55.921 1.00 51.94 175 ASP A C 1
ATOM 1331 O O . ASP A 1 175 ? 64.055 37.579 -55.991 1.00 51.94 175 ASP A O 1
ATOM 1335 N N . ALA A 1 176 ? 63.787 35.684 -54.826 1.00 53.09 176 ALA A N 1
ATOM 1336 C CA . ALA A 1 176 ? 64.509 36.138 -53.632 1.00 53.09 176 ALA A CA 1
ATOM 1337 C C . ALA A 1 176 ? 66.031 36.324 -53.840 1.00 53.09 176 ALA A C 1
ATOM 1339 O O . ALA A 1 176 ? 66.708 36.912 -52.989 1.00 53.09 176 ALA A O 1
ATOM 1340 N N . LEU A 1 177 ? 66.589 35.877 -54.973 1.00 52.34 177 LEU A N 1
ATOM 1341 C CA . LEU A 1 177 ? 68.016 36.008 -55.304 1.00 52.34 177 LEU A CA 1
ATOM 1342 C C . LEU A 1 177 ? 68.392 37.319 -56.023 1.00 52.34 177 LEU A C 1
ATOM 1344 O O . LEU A 1 177 ? 69.580 37.552 -56.265 1.00 52.34 177 LEU A O 1
ATOM 1348 N N . TYR A 1 178 ? 67.442 38.214 -56.321 1.00 52.34 178 TYR A N 1
ATOM 1349 C CA . TYR A 1 178 ? 67.751 39.552 -56.843 1.00 52.34 178 TYR A CA 1
ATOM 1350 C C . TYR A 1 178 ? 67.685 40.624 -55.746 1.00 52.34 178 TYR A C 1
ATOM 1352 O O . TYR A 1 178 ? 66.699 41.342 -55.594 1.00 52.34 178 TYR A O 1
ATOM 1360 N N . PHE A 1 179 ? 68.782 40.788 -55.004 1.00 47.88 179 PHE A N 1
ATOM 1361 C CA . PHE A 1 179 ? 69.007 41.988 -54.196 1.00 47.88 179 PHE A CA 1
ATOM 1362 C C . PHE A 1 179 ? 69.689 43.072 -55.051 1.00 47.88 179 PHE A C 1
ATOM 1364 O O . PHE A 1 179 ? 70.864 42.916 -55.398 1.00 47.88 179 PHE A O 1
ATOM 1371 N N . PRO A 1 180 ? 69.027 44.197 -55.382 1.00 52.34 180 PRO A N 1
ATOM 1372 C CA . PRO A 1 180 ? 69.735 45.353 -55.910 1.00 52.34 180 PRO A CA 1
ATOM 1373 C C . PRO A 1 180 ? 70.623 45.937 -54.802 1.00 52.34 180 PRO A C 1
ATOM 1375 O O . PRO A 1 180 ? 70.150 46.307 -53.728 1.00 52.34 180 PRO A O 1
ATOM 1378 N N . VAL A 1 181 ? 71.929 45.997 -55.068 1.00 42.62 181 VAL A N 1
ATOM 1379 C CA . VAL A 1 181 ? 72.940 46.592 -54.184 1.00 42.62 181 VAL A CA 1
ATOM 1380 C C . VAL A 1 181 ? 72.559 48.045 -53.897 1.00 42.62 181 VAL A C 1
ATOM 1382 O O . VAL A 1 181 ? 72.653 48.896 -54.782 1.00 42.62 181 VAL A O 1
ATOM 1385 N N . ASN A 1 182 ? 72.132 48.332 -52.667 1.00 42.31 182 ASN A N 1
ATOM 1386 C CA . ASN A 1 182 ? 71.880 49.693 -52.207 1.00 42.31 182 ASN A CA 1
ATOM 1387 C C . ASN A 1 182 ? 73.170 50.226 -51.546 1.00 42.31 182 ASN A C 1
ATOM 1389 O O . ASN A 1 182 ? 73.628 49.624 -50.574 1.00 42.31 182 ASN A O 1
ATOM 1393 N N . PRO A 1 183 ? 73.803 51.296 -52.065 1.00 47.38 183 PRO A N 1
ATOM 1394 C CA . PRO A 1 183 ? 75.173 51.674 -51.704 1.00 47.38 183 PRO A CA 1
ATOM 1395 C C . PRO A 1 183 ? 75.287 52.561 -50.453 1.00 47.38 183 PRO A C 1
ATOM 1397 O O . PRO A 1 183 ? 76.345 53.134 -50.210 1.00 47.38 183 PRO A O 1
ATOM 1400 N N . GLU A 1 184 ? 74.241 52.690 -49.642 1.00 47.59 184 GLU A N 1
ATOM 1401 C CA . GLU A 1 184 ? 74.259 53.548 -48.457 1.00 47.59 184 GLU A CA 1
ATOM 1402 C C . GLU A 1 184 ? 73.753 52.774 -47.243 1.00 47.59 184 GLU A C 1
ATOM 1404 O O . GLU A 1 184 ? 72.561 52.490 -47.160 1.00 47.59 184 GLU A O 1
ATOM 1409 N N . LEU A 1 185 ? 74.678 52.422 -46.338 1.00 45.19 185 LEU A N 1
ATOM 1410 C CA . LEU A 1 185 ? 74.559 52.402 -44.867 1.00 45.19 185 LEU A CA 1
ATOM 1411 C C . LEU A 1 185 ? 75.594 51.430 -44.271 1.00 45.19 185 LEU A C 1
ATOM 1413 O O . LEU A 1 185 ? 75.288 50.308 -43.876 1.00 45.19 185 LEU A O 1
ATOM 1417 N N . GLU A 1 186 ? 76.839 51.893 -44.168 1.00 43.03 186 GLU A N 1
ATOM 1418 C CA . GLU A 1 186 ? 77.746 51.431 -43.118 1.00 43.03 186 GLU A CA 1
ATOM 1419 C C . GLU A 1 186 ? 77.454 52.234 -41.842 1.00 43.03 186 GLU A C 1
ATOM 1421 O O . GLU A 1 186 ? 77.787 53.415 -41.783 1.00 43.03 186 GLU A O 1
ATOM 1426 N N . THR A 1 187 ? 76.895 51.601 -40.807 1.00 40.75 187 THR A N 1
ATOM 1427 C CA . THR A 1 187 ? 77.173 51.947 -39.400 1.00 40.75 187 THR A CA 1
ATOM 1428 C C . THR A 1 187 ? 77.012 50.712 -38.496 1.00 40.75 187 THR A C 1
ATOM 1430 O O . THR A 1 187 ? 76.107 49.9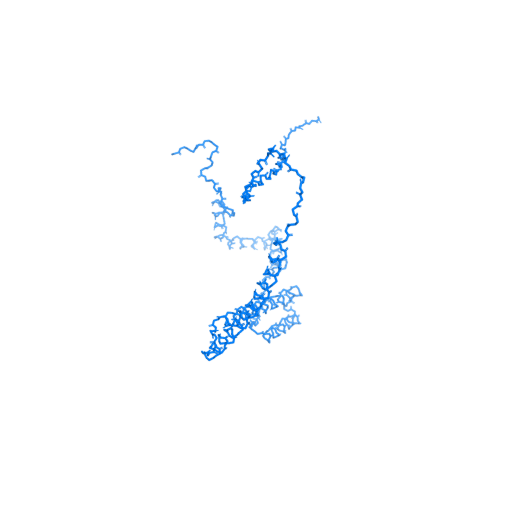07 -38.718 1.00 40.75 187 THR A O 1
ATOM 1433 N N . PRO A 1 188 ? 77.885 50.514 -37.485 1.00 46.78 188 PRO A N 1
ATOM 1434 C CA . PRO A 1 188 ? 77.880 49.313 -36.653 1.00 46.78 188 PRO A CA 1
ATOM 1435 C C . PRO A 1 188 ? 77.150 49.490 -35.305 1.00 46.78 188 PRO A C 1
ATOM 1437 O O . PRO A 1 188 ? 77.197 50.561 -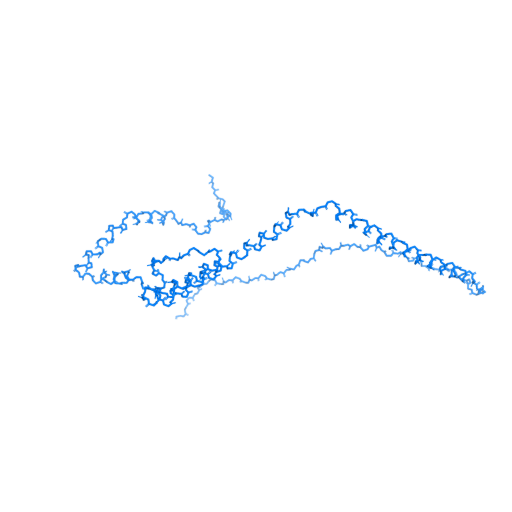34.708 1.00 46.78 188 PRO A O 1
ATOM 1440 N N . ALA A 1 189 ? 76.636 48.357 -34.803 1.00 41.72 189 ALA A N 1
ATOM 1441 C CA . ALA A 1 189 ? 76.328 48.005 -33.405 1.00 41.72 189 ALA A CA 1
ATOM 1442 C C . ALA A 1 189 ? 75.091 48.632 -32.718 1.00 41.72 189 ALA A C 1
ATOM 1444 O O . ALA A 1 189 ? 75.098 49.804 -32.374 1.00 41.72 189 ALA A O 1
ATOM 1445 N N . GLU A 1 190 ? 74.075 47.809 -32.403 1.00 41.72 190 GLU A N 1
ATOM 1446 C CA . GLU A 1 190 ? 73.721 47.349 -31.036 1.00 41.72 190 GLU A CA 1
ATOM 1447 C C . GLU A 1 190 ? 72.385 46.567 -31.006 1.00 41.72 190 GLU A C 1
ATOM 1449 O O . GLU A 1 190 ? 71.546 46.720 -31.886 1.00 41.72 190 GLU A O 1
ATOM 1454 N N . ALA A 1 191 ? 72.210 45.772 -29.938 1.00 39.09 191 ALA A N 1
ATOM 1455 C CA . ALA A 1 191 ? 71.028 45.006 -29.502 1.00 39.09 191 ALA A CA 1
ATOM 1456 C C . ALA A 1 191 ? 70.829 43.585 -30.081 1.00 39.09 191 ALA A C 1
ATOM 1458 O O . ALA A 1 191 ? 70.089 43.340 -31.028 1.00 39.09 191 ALA A O 1
ATOM 1459 N N . VAL A 1 192 ? 71.444 42.613 -29.396 1.00 52.38 192 VAL A N 1
ATOM 1460 C CA . VAL A 1 192 ? 71.022 41.205 -29.388 1.00 52.38 192 VAL A CA 1
ATOM 1461 C C . VAL A 1 192 ? 69.793 41.091 -28.481 1.00 52.38 192 VAL A C 1
ATOM 1463 O O . VAL A 1 192 ? 69.925 41.171 -27.260 1.00 52.38 192 VAL A O 1
ATOM 1466 N N . GLU A 1 193 ? 68.608 40.901 -29.059 1.00 45.69 193 GLU A N 1
ATOM 1467 C CA . GLU A 1 193 ? 67.401 40.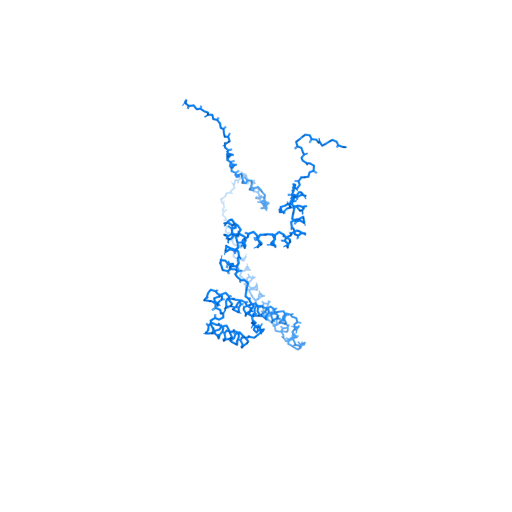512 -28.323 1.00 45.69 193 GLU A CA 1
ATOM 1468 C C . GLU A 1 193 ? 67.219 38.991 -28.445 1.00 45.69 193 GLU A C 1
ATOM 1470 O O . GLU A 1 193 ? 67.043 38.441 -29.532 1.00 45.69 193 GLU A O 1
ATOM 1475 N N . ALA A 1 194 ? 67.373 38.294 -27.318 1.00 58.53 194 ALA A N 1
ATOM 1476 C CA . ALA A 1 194 ? 67.242 36.844 -27.217 1.00 58.53 194 ALA A CA 1
ATOM 1477 C C . ALA A 1 194 ? 65.769 36.399 -27.370 1.00 58.53 194 ALA A C 1
ATOM 1479 O O . ALA A 1 194 ? 64.871 37.112 -26.921 1.00 58.53 194 ALA A O 1
ATOM 1480 N N . PRO A 1 195 ? 65.498 35.212 -27.949 1.00 62.03 195 PRO A N 1
ATOM 1481 C CA . PRO A 1 195 ? 64.134 34.734 -28.170 1.00 62.03 195 PRO A CA 1
ATOM 1482 C C . PRO A 1 195 ? 63.419 34.395 -26.846 1.00 62.03 195 PRO A C 1
ATOM 1484 O O . PRO A 1 195 ? 64.065 33.921 -25.903 1.00 62.03 195 PRO A O 1
ATOM 1487 N N . PRO A 1 196 ? 62.089 34.597 -26.754 1.00 62.59 196 PRO A N 1
ATOM 1488 C CA . PRO A 1 196 ? 61.344 34.350 -25.524 1.00 62.59 196 PRO A CA 1
ATOM 1489 C C . PRO A 1 196 ? 61.271 32.846 -25.188 1.00 62.59 196 PRO A C 1
ATOM 1491 O O . PRO A 1 196 ? 61.183 32.014 -26.096 1.00 62.59 196 PRO A O 1
ATOM 1494 N N . PRO A 1 197 ? 61.293 32.473 -23.893 1.00 62.56 197 PRO A N 1
ATOM 1495 C CA . PRO A 1 197 ? 61.267 31.075 -23.470 1.00 62.56 197 PRO A CA 1
ATOM 1496 C C . PRO A 1 197 ? 59.887 30.418 -23.674 1.00 62.56 197 PRO A C 1
ATOM 1498 O O . PRO A 1 197 ? 58.865 31.109 -23.719 1.00 62.56 197 PRO A O 1
ATOM 1501 N N . PRO A 1 198 ? 59.843 29.075 -23.777 1.00 55.31 198 PRO A N 1
ATOM 1502 C CA . PRO A 1 198 ? 58.638 28.333 -24.128 1.00 55.31 198 PRO A CA 1
ATOM 1503 C C . PRO A 1 198 ? 57.569 28.382 -23.029 1.00 55.31 198 PRO A C 1
ATOM 1505 O O . PRO A 1 198 ? 57.866 28.368 -21.834 1.00 55.31 198 PRO A O 1
ATOM 1508 N N . TYR A 1 199 ? 56.313 28.395 -23.477 1.00 48.06 199 TYR A N 1
ATOM 1509 C CA . TYR A 1 199 ? 55.096 28.360 -22.666 1.00 48.06 199 TYR A CA 1
ATOM 1510 C C . TYR A 1 199 ? 55.116 27.167 -21.694 1.00 48.06 199 TYR A C 1
ATOM 1512 O O . TYR A 1 199 ? 55.190 26.016 -22.123 1.00 48.06 199 TYR A O 1
ATOM 1520 N N . GLN A 1 200 ? 55.043 27.441 -20.389 1.00 48.47 200 GLN A N 1
ATOM 1521 C CA . GLN A 1 200 ? 54.861 26.426 -19.351 1.00 48.47 200 GLN A CA 1
ATOM 1522 C C . GLN A 1 200 ? 53.413 26.439 -18.855 1.00 48.47 200 GLN A C 1
ATOM 1524 O O . GLN A 1 200 ? 52.888 27.478 -18.449 1.00 48.47 200 GLN A O 1
ATOM 1529 N N . ASP A 1 201 ? 52.791 25.259 -18.891 1.00 46.03 201 ASP A N 1
ATOM 1530 C CA . ASP A 1 201 ? 51.503 24.942 -18.277 1.00 46.03 201 ASP A CA 1
ATOM 1531 C C . ASP A 1 201 ? 51.482 25.366 -16.800 1.00 46.03 201 ASP A C 1
ATOM 1533 O O . ASP A 1 201 ? 52.286 24.897 -15.995 1.00 46.03 201 ASP A O 1
ATOM 1537 N N . THR A 1 202 ? 50.528 26.217 -16.420 1.00 46.56 202 THR A N 1
ATOM 1538 C CA . THR A 1 202 ? 50.227 26.520 -15.010 1.00 46.56 202 THR A CA 1
ATOM 1539 C C . THR A 1 202 ? 48.780 26.171 -14.711 1.00 46.56 202 THR A C 1
ATOM 1541 O O . THR A 1 202 ? 47.889 27.014 -14.637 1.00 46.56 202 THR A O 1
ATOM 1544 N N . ASN A 1 203 ? 48.553 24.877 -14.509 1.00 50.38 203 ASN A N 1
ATOM 1545 C CA . ASN A 1 203 ? 47.357 24.368 -13.861 1.00 50.38 203 ASN A CA 1
ATOM 1546 C C . ASN A 1 203 ? 47.664 24.171 -12.370 1.00 50.38 203 ASN A C 1
ATOM 1548 O O . ASN A 1 203 ? 47.800 23.048 -11.908 1.00 50.38 203 ASN A O 1
ATOM 1552 N N . GLU A 1 204 ? 47.833 25.265 -11.624 1.00 50.06 204 GLU A N 1
ATOM 1553 C CA . GLU A 1 204 ? 47.836 25.252 -10.157 1.00 50.06 204 GLU A CA 1
ATOM 1554 C C . GLU A 1 204 ? 47.654 26.678 -9.610 1.00 50.06 204 GLU A C 1
ATOM 1556 O O . GLU A 1 204 ? 48.224 27.636 -10.122 1.00 50.06 204 GLU A O 1
ATOM 1561 N N . SER A 1 205 ? 46.861 26.806 -8.541 1.00 53.41 205 SER A N 1
ATOM 1562 C CA . SER A 1 205 ? 46.511 28.047 -7.823 1.00 53.41 205 SER A CA 1
ATOM 1563 C C . SER A 1 205 ? 45.316 28.861 -8.354 1.00 53.41 205 SER A C 1
ATOM 1565 O O . SER A 1 205 ? 45.405 30.036 -8.705 1.00 53.41 205 SER A O 1
ATOM 1567 N N . ARG A 1 206 ? 44.116 28.278 -8.242 1.00 43.59 206 ARG A N 1
ATOM 1568 C CA . ARG A 1 206 ? 42.945 29.042 -7.775 1.00 43.59 206 ARG A CA 1
ATOM 1569 C C . ARG A 1 206 ? 42.610 28.627 -6.346 1.00 43.59 206 ARG A C 1
ATOM 1571 O O . ARG A 1 206 ? 41.699 27.845 -6.096 1.00 43.59 206 ARG A O 1
ATOM 1578 N N . GLY A 1 207 ? 43.358 29.199 -5.404 1.00 43.03 207 GLY A N 1
ATOM 1579 C CA . GLY A 1 207 ? 42.914 29.367 -4.024 1.00 43.03 207 GLY A CA 1
ATOM 1580 C C . GLY A 1 207 ? 41.741 30.348 -3.978 1.00 43.03 207 GLY A C 1
ATOM 1581 O O . GLY A 1 207 ? 41.924 31.541 -3.758 1.00 43.03 207 GLY A O 1
ATOM 1582 N N . GLY A 1 208 ? 40.533 29.845 -4.232 1.00 41.94 208 GLY A N 1
ATOM 1583 C CA . GLY A 1 208 ? 39.282 30.554 -3.984 1.00 41.94 208 GLY A CA 1
ATOM 1584 C C . GLY A 1 208 ? 38.889 30.416 -2.517 1.00 41.94 208 GLY A C 1
ATOM 1585 O O . GLY A 1 208 ? 38.276 29.428 -2.125 1.00 41.94 208 GLY A O 1
ATOM 1586 N N . SER A 1 209 ? 39.268 31.408 -1.714 1.00 44.53 209 SER A N 1
ATOM 1587 C CA . SER A 1 209 ? 38.779 31.623 -0.351 1.00 44.53 209 SER A CA 1
ATOM 1588 C C . SER A 1 209 ? 37.268 31.896 -0.376 1.00 44.53 209 SER A C 1
ATOM 1590 O O . SER A 1 209 ? 36.827 32.934 -0.868 1.00 44.53 209 SER A O 1
ATOM 1592 N N . LEU A 1 210 ? 36.469 30.954 0.128 1.00 50.72 210 LEU A N 1
ATOM 1593 C CA . LEU A 1 210 ? 35.060 31.170 0.469 1.00 50.72 210 LEU A CA 1
ATOM 1594 C C . LEU A 1 210 ? 34.993 31.844 1.853 1.00 50.72 210 LEU A C 1
ATOM 1596 O O . LEU A 1 210 ? 35.594 31.317 2.793 1.00 50.72 210 LEU A O 1
ATOM 1600 N N . PRO A 1 211 ? 34.272 32.967 2.036 1.00 47.25 211 PRO A N 1
ATOM 1601 C CA . PRO A 1 211 ? 34.111 33.558 3.358 1.00 47.25 211 PRO A CA 1
ATOM 1602 C C . PRO A 1 211 ? 33.223 32.676 4.245 1.00 47.25 211 PRO A C 1
ATOM 1604 O O . PRO A 1 211 ? 32.140 32.238 3.853 1.00 47.25 211 PRO A O 1
ATOM 1607 N N . ALA A 1 212 ? 33.714 32.429 5.459 1.00 44.66 212 ALA A N 1
ATOM 1608 C CA . ALA A 1 212 ? 33.049 31.662 6.497 1.00 44.66 212 ALA A CA 1
ATOM 1609 C C . ALA A 1 212 ? 31.711 32.295 6.909 1.00 44.66 212 ALA A C 1
ATOM 1611 O O . ALA A 1 212 ? 31.618 33.489 7.192 1.00 44.66 212 ALA A O 1
ATOM 1612 N N . ALA A 1 213 ? 30.691 31.444 6.988 1.00 43.06 213 ALA A N 1
ATOM 1613 C CA . ALA A 1 213 ? 29.419 31.723 7.626 1.00 43.06 213 ALA A CA 1
ATOM 1614 C C . ALA A 1 213 ? 29.623 32.064 9.112 1.00 43.06 213 ALA A C 1
ATOM 1616 O O . ALA A 1 213 ? 30.313 31.351 9.843 1.00 43.06 213 ALA A O 1
ATOM 1617 N N . HIS A 1 214 ? 28.992 33.149 9.558 1.00 48.38 214 HIS A N 1
ATOM 1618 C CA . HIS A 1 214 ? 28.888 33.488 10.972 1.00 48.38 214 HIS A CA 1
ATOM 1619 C C . HIS A 1 214 ? 28.077 32.421 11.738 1.00 48.38 214 HIS A C 1
ATOM 1621 O O . HIS A 1 214 ? 27.089 31.906 11.206 1.00 48.38 214 HIS A O 1
ATOM 1627 N N . PRO A 1 215 ? 28.459 32.091 12.985 1.00 61.09 215 PRO A N 1
ATOM 1628 C CA . PRO A 1 215 ? 27.727 31.146 13.823 1.00 61.09 215 PRO A CA 1
ATOM 1629 C C . PRO A 1 215 ? 26.457 31.768 14.440 1.00 61.09 215 PRO A C 1
ATOM 1631 O O . PRO A 1 215 ? 26.411 32.980 14.662 1.00 61.09 215 PRO A O 1
ATOM 1634 N N . PRO A 1 216 ? 25.440 30.952 14.783 1.00 51.44 216 PRO A N 1
ATOM 1635 C CA . PRO A 1 216 ? 24.271 31.402 15.529 1.00 51.44 216 PRO A CA 1
ATOM 1636 C C . PRO A 1 216 ? 24.600 31.647 17.011 1.00 51.44 216 PRO A C 1
ATOM 1638 O O . PRO A 1 216 ? 25.073 30.766 17.730 1.00 51.44 216 PRO A O 1
ATOM 1641 N N . THR A 1 217 ? 24.299 32.860 17.464 1.00 49.00 217 THR A N 1
ATOM 1642 C CA . THR A 1 217 ? 24.336 33.318 18.855 1.00 49.00 217 THR A CA 1
ATOM 1643 C C . THR A 1 217 ? 23.355 32.514 19.714 1.00 49.00 217 THR A C 1
ATOM 1645 O O . THR A 1 217 ? 22.160 32.478 19.423 1.00 49.00 217 THR A O 1
ATOM 1648 N N . SER A 1 218 ? 23.838 31.886 20.789 1.00 41.66 218 SER A N 1
ATOM 1649 C CA . SER A 1 218 ? 22.988 31.294 21.829 1.00 41.66 218 SER A CA 1
ATOM 1650 C C . SER A 1 218 ? 22.870 32.238 23.030 1.00 41.66 218 SER A C 1
ATOM 1652 O O . SER A 1 218 ? 23.873 32.525 23.666 1.00 41.66 218 SER A O 1
ATOM 1654 N N . ALA A 1 219 ? 21.625 32.648 23.289 1.00 47.03 219 ALA A N 1
ATOM 1655 C CA . ALA A 1 219 ? 20.923 32.800 24.572 1.00 47.03 219 ALA A CA 1
ATOM 1656 C C . ALA A 1 219 ? 21.397 33.759 25.701 1.00 47.03 219 ALA A C 1
ATOM 1658 O O . ALA A 1 219 ? 22.571 33.891 26.013 1.00 47.03 219 ALA A O 1
ATOM 1659 N N . GLU A 1 220 ? 20.355 34.278 26.377 1.00 43.94 220 GLU A N 1
ATOM 1660 C CA . GLU A 1 220 ? 20.248 34.870 27.729 1.00 43.94 220 GLU A CA 1
ATOM 1661 C C . GLU A 1 220 ? 20.569 36.360 27.935 1.00 43.94 220 GLU A C 1
ATOM 1663 O O . GLU A 1 220 ? 21.723 36.757 28.015 1.00 43.94 220 GLU A O 1
ATOM 1668 N N . THR A 1 221 ? 19.536 37.179 28.203 1.00 45.06 221 THR A N 1
ATOM 1669 C CA . THR A 1 221 ? 19.298 37.738 29.557 1.00 45.06 221 THR A CA 1
ATOM 1670 C C . THR A 1 221 ? 17.959 38.480 29.690 1.00 45.06 221 THR A C 1
ATOM 1672 O O . THR A 1 221 ? 17.419 39.035 28.738 1.00 45.06 221 THR A O 1
ATOM 1675 N N . LEU A 1 222 ? 17.440 38.421 30.919 1.00 44.06 222 LEU A N 1
ATOM 1676 C CA . LEU A 1 222 ? 16.250 39.060 31.478 1.00 44.06 222 LEU A CA 1
ATOM 1677 C C . LEU A 1 222 ? 16.255 40.601 31.428 1.00 44.06 222 LEU A C 1
ATOM 1679 O O . LEU A 1 222 ? 17.298 41.223 31.619 1.00 44.06 222 LEU A O 1
ATOM 1683 N N . GLY A 1 223 ? 15.040 41.163 31.445 1.00 40.16 223 GLY A N 1
ATOM 1684 C CA . GLY A 1 223 ? 14.654 42.273 32.333 1.00 40.16 223 GLY A CA 1
ATOM 1685 C C . GLY A 1 223 ? 13.918 43.429 31.643 1.00 40.16 223 GLY A C 1
ATOM 1686 O O . GLY A 1 223 ? 14.067 43.593 30.430 1.00 40.16 223 GLY A O 1
ATOM 1687 N N . PRO A 1 224 ? 13.192 44.289 32.384 1.00 55.19 224 PRO A N 1
ATOM 1688 C CA . PRO A 1 224 ? 12.843 44.244 33.812 1.00 55.19 224 PRO A CA 1
ATOM 1689 C C . PRO A 1 224 ? 11.455 43.647 34.118 1.00 55.19 224 PRO A C 1
ATOM 1691 O O . PRO A 1 224 ? 10.592 43.611 33.213 1.00 55.19 224 PRO A O 1
#

Sequence (224 aa):
MKFLPGQSGNPAGRPLGALNKKTLALEAAYEAKAEAAVNDIMERAKSGDRGAMRLCMERAVPAGRHRRFGFALPRVRTPEDAEMATDVVMDGLADGVLSLGEVEYLLRIVERLLHMIESVREAKSTRDIWAKPPSTKSDADEDEGAVQKALAGLHAAIREVQAQQEVEQDEEDADALYFPVNPELETPAEAVEAPPPPYQDTNESRGGSLPAAHPPTSAETLGP

Secondary structure (DSSP, 8-state):
-PPPTT--S-TT-SPTTPPPHHHHHHHHHHHTTHHHHHHHHHHHHHTT-HHHHHHHHHHHTT-STT----------SSHHHHHHHHHHHHHHHHTTSS-HHHHHHHHHHHHHHHHHHHHHHHHHHHHHHHHS--S-HHHHHHHHHHHHHHHHHHHHHHHHHHHHHHHHHHHHHHHTT----------------PPPPPPPP--------PPPPPPPPP------

Radius of gyration: 43.01 Å; Cα contacts (8 Å, |Δi|>4): 59; chains: 1; bounding box: 95×66×92 Å

Foldseek 3Di:
DDDDPPDDPDPVPDDPPDDDPVVVVVVVVCVVCVVVVLVVLVVCLVVPDPVSVVVCVPPVPVPDDPDDDDDDAFDDQDPVSLVVSLVSLVVCVVVVVDDPSRSVVSNVVSVVVHVVNVVVVVVVVVVVVVVDDPPDPVVVVVVVVVVVVVVVVVVVVVVVVVVVVVVVVVVVVVVVPDDDDDPDDDDDDDDDDDDDDDDDDDPDDPPDDDDDDDDDDDDDDDDD

pLDDT: mean 73.26, std 18.05, range [39.09, 96.5]

Mean predicted aligned error: 21.19 Å

Solvent-accessible surface area (backbone atoms only — not comparable to full-atom values): 14416 Å² total; per-residue (Å²): 137,81,79,57,90,94,52,68,98,50,90,81,55,79,63,88,87,67,75,52,73,68,55,55,54,47,50,54,57,43,64,78,39,44,68,63,54,52,52,52,42,54,52,40,26,74,73,65,37,66,67,36,41,49,52,49,61,64,54,75,50,63,84,60,98,77,58,89,76,92,73,90,72,62,79,69,82,48,74,69,35,41,53,56,35,49,50,55,49,51,50,34,41,75,72,62,78,40,52,73,72,53,45,56,52,52,53,54,47,51,55,50,52,51,55,52,49,50,54,53,50,52,57,46,51,56,49,51,58,71,68,51,70,82,84,54,73,66,60,53,54,51,49,53,50,50,49,51,52,51,52,51,53,49,54,50,53,50,50,54,54,49,52,53,50,51,55,54,46,56,52,53,58,58,60,68,68,70,73,81,86,73,94,78,83,91,81,85,89,86,84,91,79,78,83,82,82,80,92,73,90,78,92,75,84,83,83,76,83,75,84,78,80,82,79,87,87,79,86,88,86,89,83,134